Protein AF-A0A662AL64-F1 (afdb_monomer_lite)

Secondary structure (DSSP, 8-state):
-HHHHHHHHHHHHHHHHHTTT-HHHHHHHHHHHHHHHHHHHHHTTSS--HHHHHHHHHHHHHHHHHHHHHHTTTT--HHHHHHHHHHHHHHHHHHHHTT-THHHHHHHIIIIIIIIIIHIIIII--S-HHHHHHHHHHHHHHHHHHTT--SBTTTB-HHHHHHHHHHHHHHHHHHHHHHHHHHTT-

Sequence (186 aa):
MISDLILSAFAFSFFLINWQQSKLWSLFFLFIGLSAVIGGLYHGEVLPDEVFRFSSWTLLSVSLIFAQLAAFEVAMTKWLRLFFLVKSPIFLVLSIYYVSFNFIVIDTAISLFGFVFLGNLFYLKSLSRWINYGILVSILSVFFIVNKIIIDPEYLTYNDIGHYISIISLMIISKGVHEDSKKRKV

Radius of gyration: 15.91 Å; chains: 1; bounding box: 42×28×48 Å

Foldseek 3Di:
DVLLQVLLVLLQVLLVLCCVLFVLLSLLSNLSSVLSVLVVCCVVVVPVDVVSVLSSLVSNLVSLLSLLCRQCVPVDDPVSNVCSVPQSVVLSVVCSVVVHCVSSVVSLCCRQVVRRQVCCVPPVVQFFVLLNVLSVLLVVLVVLLVVFDAPDPPQGTSNSVSSVSNSVSSVSNSVRSNVSSVSVVD

Structure (mmCIF, N/CA/C/O backbone):
data_AF-A0A662AL64-F1
#
_entry.id   AF-A0A662AL64-F1
#
loop_
_atom_site.group_PDB
_atom_site.id
_atom_site.type_symbol
_atom_site.label_atom_id
_atom_site.label_alt_id
_atom_site.label_comp_id
_atom_site.label_asym_id
_atom_site.label_entity_id
_atom_site.label_seq_id
_atom_site.pdbx_PDB_ins_code
_atom_site.Cartn_x
_atom_site.Cartn_y
_atom_site.Cartn_z
_atom_site.occupancy
_atom_site.B_iso_or_equiv
_atom_site.auth_seq_id
_atom_site.auth_comp_id
_atom_site.auth_asym_id
_atom_site.auth_atom_id
_atom_site.pdbx_PDB_model_num
ATOM 1 N N . MET A 1 1 ? 4.729 4.037 -16.435 1.00 87.44 1 MET A N 1
ATOM 2 C CA . MET A 1 1 ? 4.723 5.496 -16.170 1.00 87.44 1 MET A CA 1
ATOM 3 C C . MET A 1 1 ? 3.309 6.058 -16.072 1.00 87.44 1 MET A C 1
ATOM 5 O O . MET A 1 1 ? 2.951 6.547 -15.011 1.00 87.44 1 MET A O 1
ATOM 9 N N . ILE A 1 2 ? 2.502 6.051 -17.144 1.00 93.94 2 ILE A N 1
ATOM 10 C CA . ILE A 1 2 ? 1.177 6.709 -17.121 1.00 93.94 2 ILE A CA 1
ATOM 11 C C . ILE A 1 2 ? 0.243 6.051 -16.098 1.00 93.94 2 ILE A C 1
ATOM 13 O O . ILE A 1 2 ? -0.367 6.749 -15.289 1.00 93.94 2 ILE A O 1
ATOM 17 N N . SER A 1 3 ? 0.155 4.720 -16.091 1.00 95.62 3 SER A N 1
ATOM 18 C CA . SER A 1 3 ? -0.670 3.986 -15.126 1.00 95.62 3 SER A CA 1
ATOM 19 C C . SER A 1 3 ? -0.236 4.214 -13.673 1.00 95.62 3 SER A C 1
ATOM 21 O O . SER A 1 3 ? -1.099 4.338 -12.806 1.00 95.62 3 SER A O 1
ATOM 23 N N . ASP A 1 4 ? 1.067 4.368 -13.407 1.00 96.00 4 ASP A N 1
ATOM 24 C CA . ASP A 1 4 ? 1.596 4.741 -12.090 1.00 96.00 4 ASP A CA 1
ATOM 25 C C . ASP A 1 4 ? 1.088 6.119 -11.637 1.00 96.00 4 ASP A C 1
ATOM 27 O O . ASP A 1 4 ? 0.633 6.286 -10.505 1.00 96.00 4 ASP A O 1
ATOM 31 N N . LEU A 1 5 ? 1.120 7.116 -12.529 1.00 96.88 5 LEU A N 1
ATOM 32 C CA . LEU A 1 5 ? 0.643 8.470 -12.229 1.00 96.88 5 LEU A CA 1
ATOM 33 C C . LEU A 1 5 ? -0.872 8.499 -12.002 1.00 96.88 5 LEU A C 1
ATOM 35 O O . LEU A 1 5 ? -1.349 9.199 -11.108 1.00 96.88 5 LEU A O 1
ATOM 39 N N . ILE A 1 6 ? -1.630 7.702 -12.761 1.00 97.75 6 ILE A N 1
ATOM 40 C CA . ILE A 1 6 ? -3.073 7.536 -12.548 1.00 97.75 6 ILE A CA 1
ATOM 41 C C . ILE A 1 6 ? -3.323 6.901 -11.174 1.00 97.75 6 ILE A C 1
ATOM 43 O O . ILE A 1 6 ? -4.100 7.443 -10.386 1.00 97.75 6 ILE A O 1
ATOM 47 N N . LEU A 1 7 ? -2.639 5.798 -10.845 1.00 98.19 7 LEU A N 1
ATOM 48 C CA . LEU A 1 7 ? -2.721 5.161 -9.527 1.00 98.19 7 LEU A CA 1
ATOM 49 C C . LEU A 1 7 ? -2.401 6.157 -8.410 1.00 98.19 7 LEU A C 1
ATOM 51 O O . LEU A 1 7 ? -3.130 6.226 -7.419 1.00 98.19 7 LEU A O 1
ATOM 55 N N . SER A 1 8 ? -1.358 6.963 -8.594 1.00 98.44 8 SER A N 1
ATOM 56 C CA . SER A 1 8 ? -0.965 7.997 -7.648 1.00 98.44 8 SER A CA 1
ATOM 57 C C . SER A 1 8 ? -2.064 9.037 -7.420 1.00 98.44 8 SER A C 1
ATOM 59 O O . SER A 1 8 ? -2.431 9.305 -6.274 1.00 98.44 8 SER A O 1
ATOM 61 N N . ALA A 1 9 ? -2.656 9.568 -8.494 1.00 98.56 9 ALA A N 1
ATOM 62 C CA . ALA A 1 9 ? -3.735 10.549 -8.408 1.00 98.56 9 ALA A CA 1
ATOM 63 C C . ALA A 1 9 ? -4.946 10.003 -7.632 1.00 98.56 9 ALA A C 1
ATOM 65 O O . ALA A 1 9 ? -5.480 10.677 -6.745 1.00 98.56 9 ALA A O 1
ATOM 66 N N . PHE A 1 10 ? -5.349 8.757 -7.900 1.00 98.69 10 PHE A N 1
ATOM 67 C CA . PHE A 1 10 ? -6.427 8.106 -7.152 1.00 98.69 10 PHE A CA 1
ATOM 68 C C . PHE A 1 10 ? -6.049 7.864 -5.688 1.00 98.69 10 PHE A C 1
ATOM 70 O O . PHE A 1 10 ? -6.848 8.153 -4.798 1.00 98.69 10 PHE A O 1
ATOM 77 N N . ALA A 1 11 ? -4.831 7.399 -5.411 1.00 98.69 11 ALA A N 1
ATOM 78 C CA . ALA A 1 11 ? -4.358 7.186 -4.047 1.00 98.69 11 ALA A CA 1
ATOM 79 C C . ALA A 1 11 ? -4.346 8.496 -3.233 1.00 98.69 11 ALA A C 1
ATOM 81 O O . ALA A 1 11 ? -4.862 8.524 -2.116 1.00 98.69 11 ALA A O 1
ATOM 82 N N . PHE A 1 12 ? -3.879 9.612 -3.804 1.00 98.75 12 PHE A N 1
ATOM 83 C CA . PHE A 1 12 ? -3.969 10.924 -3.152 1.00 98.75 12 PHE A CA 1
ATOM 84 C C . PHE A 1 12 ? -5.413 11.386 -2.950 1.00 98.75 12 PHE A C 1
ATOM 86 O O . PHE A 1 12 ? -5.746 11.924 -1.894 1.00 98.75 12 PHE A O 1
ATOM 93 N N . SER A 1 13 ? -6.293 11.121 -3.915 1.00 98.62 13 SER A N 1
ATOM 94 C CA . SER A 1 13 ? -7.723 11.407 -3.772 1.00 98.62 13 SER A CA 1
ATOM 95 C C . SER A 1 13 ? -8.320 10.648 -2.580 1.00 98.62 13 SER A C 1
ATOM 97 O O . SER A 1 13 ? -9.017 11.232 -1.751 1.00 98.62 13 SER A O 1
ATOM 99 N N . PHE A 1 14 ? -7.996 9.358 -2.432 1.00 98.50 14 PHE A N 1
ATOM 100 C CA . PHE A 1 14 ? -8.450 8.545 -1.301 1.00 98.50 14 PHE A CA 1
ATOM 101 C C . PHE A 1 14 ? -7.829 8.974 0.031 1.00 98.50 14 PHE A C 1
ATOM 103 O O . PHE A 1 14 ? -8.520 8.925 1.049 1.00 98.50 14 PHE A O 1
ATOM 110 N N . PHE A 1 15 ? -6.581 9.448 0.040 1.00 98.50 15 PHE A N 1
ATOM 111 C CA . PHE A 1 15 ? -5.971 10.081 1.212 1.00 98.50 15 PHE A CA 1
ATOM 112 C C . PHE A 1 15 ? -6.794 11.288 1.686 1.00 98.50 15 PHE A C 1
ATOM 114 O O . PHE A 1 15 ? -7.172 11.344 2.856 1.00 98.50 15 PHE A O 1
ATOM 121 N N . LEU A 1 16 ? -7.127 12.214 0.781 1.00 98.31 16 LEU A N 1
ATOM 122 C CA . LEU A 1 16 ? -7.893 13.418 1.120 1.00 98.31 16 LEU A CA 1
ATOM 123 C C . LEU A 1 16 ? -9.302 13.078 1.621 1.00 98.31 16 LEU A C 1
ATOM 125 O O . LEU A 1 16 ? -9.753 13.637 2.620 1.00 98.31 16 LEU A O 1
ATOM 129 N N . ILE A 1 17 ? -9.976 12.129 0.962 1.00 97.50 17 ILE A N 1
ATOM 130 C CA . ILE A 1 17 ? -11.336 11.700 1.320 1.00 97.50 17 ILE A CA 1
ATOM 131 C C . ILE A 1 17 ? -11.392 11.069 2.715 1.00 97.50 17 ILE A C 1
ATOM 133 O O . ILE A 1 17 ? -12.393 11.255 3.404 1.00 97.50 17 ILE A O 1
ATOM 137 N N . ASN A 1 18 ? -10.356 10.323 3.121 1.00 97.25 18 ASN A N 1
ATOM 138 C CA . ASN A 1 18 ? -10.359 9.541 4.364 1.00 97.25 18 ASN A CA 1
ATOM 139 C C . ASN A 1 18 ? -9.661 10.223 5.551 1.00 97.25 18 ASN A C 1
ATOM 141 O O . ASN A 1 18 ? -9.705 9.685 6.666 1.00 97.25 18 ASN A O 1
ATOM 145 N N . TRP A 1 19 ? -9.031 11.390 5.351 1.00 97.31 19 TRP A N 1
ATOM 146 C CA . TRP A 1 19 ? -8.196 12.049 6.366 1.00 97.31 19 TRP A CA 1
ATOM 147 C C . TRP A 1 19 ? -8.929 12.299 7.687 1.00 97.31 19 TRP A C 1
ATOM 149 O O . TRP A 1 19 ? -8.364 12.128 8.770 1.00 97.31 19 TRP A O 1
ATOM 159 N N . GLN A 1 20 ? -10.208 12.668 7.605 1.00 95.62 20 GLN A N 1
ATOM 160 C CA . GLN A 1 20 ? -11.042 12.954 8.773 1.00 95.62 20 GLN A CA 1
ATOM 161 C C . GLN A 1 20 ? -11.634 11.688 9.419 1.00 95.62 20 GLN A C 1
ATOM 163 O O . GLN A 1 20 ? -12.118 11.744 10.548 1.00 95.62 20 GLN A O 1
ATOM 168 N N . GLN A 1 21 ? -11.617 10.555 8.716 1.00 95.31 21 GLN A N 1
ATOM 169 C CA . GLN A 1 21 ? -12.229 9.292 9.126 1.00 95.31 21 GLN A CA 1
ATOM 170 C C . GLN A 1 21 ? -11.211 8.381 9.811 1.00 95.31 21 GLN A C 1
ATOM 172 O O . GLN A 1 21 ? -11.515 7.796 10.847 1.00 95.31 21 GLN A O 1
ATOM 177 N N . SER A 1 22 ? -10.004 8.261 9.252 1.00 96.06 22 SER A N 1
ATOM 178 C CA . SER A 1 22 ? -8.909 7.496 9.851 1.00 96.06 22 SER A CA 1
ATOM 179 C C . SER A 1 22 ? -7.559 8.000 9.351 1.00 96.06 22 SER A C 1
ATOM 181 O O . SER A 1 22 ? -7.201 7.822 8.183 1.00 96.06 22 SER A O 1
ATOM 183 N N . LYS A 1 23 ? -6.766 8.583 10.258 1.00 97.00 23 LYS A N 1
ATOM 184 C CA . LYS A 1 23 ? -5.427 9.096 9.930 1.00 97.00 23 LYS A CA 1
ATOM 185 C C . LYS A 1 23 ? -4.501 7.992 9.417 1.00 97.00 23 LYS A C 1
ATOM 187 O O . LYS A 1 23 ? -3.788 8.211 8.448 1.00 97.00 23 LYS A O 1
ATOM 192 N N . LEU A 1 24 ? -4.535 6.803 10.026 1.00 97.69 24 LEU A N 1
ATOM 193 C CA . LEU A 1 24 ? -3.646 5.696 9.656 1.00 97.69 24 LEU A CA 1
ATOM 194 C C . LEU A 1 24 ? -3.973 5.135 8.265 1.00 97.69 24 LEU A C 1
ATOM 196 O O . LEU A 1 24 ? -3.070 4.997 7.444 1.00 97.69 24 LEU A O 1
ATOM 200 N N . TRP A 1 25 ? -5.253 4.898 7.952 1.00 98.06 25 TRP A N 1
ATOM 201 C CA . TRP A 1 25 ? -5.650 4.492 6.597 1.00 98.06 25 TRP A CA 1
ATOM 202 C C . TRP A 1 25 ? -5.348 5.567 5.553 1.00 98.06 25 TRP A C 1
ATOM 204 O O . TRP A 1 25 ? -4.944 5.256 4.437 1.00 98.06 25 TRP A O 1
ATOM 214 N N . SER A 1 26 ? -5.487 6.838 5.921 1.00 98.44 26 SER A N 1
ATOM 215 C CA . SER A 1 26 ? -5.135 7.947 5.034 1.00 98.44 26 SER A CA 1
ATOM 216 C C . SER A 1 26 ? -3.643 7.966 4.731 1.00 98.44 26 SER A C 1
ATOM 218 O O . SER A 1 26 ? -3.258 8.085 3.572 1.00 98.44 26 SER A O 1
ATOM 220 N N . LEU A 1 27 ? -2.793 7.777 5.743 1.00 98.62 27 LEU A N 1
ATOM 221 C CA . LEU A 1 27 ? -1.350 7.663 5.540 1.00 98.62 27 LEU A CA 1
ATOM 222 C C . LEU A 1 27 ? -0.996 6.459 4.659 1.00 98.62 27 LEU A C 1
ATOM 224 O O . LEU A 1 27 ? -0.148 6.600 3.786 1.00 98.62 27 LEU A O 1
ATOM 228 N N . PHE A 1 28 ? -1.685 5.321 4.796 1.00 98.62 28 PHE A N 1
ATOM 229 C CA . PHE A 1 28 ? -1.544 4.214 3.843 1.00 98.62 28 PHE A CA 1
ATOM 230 C C . PHE A 1 28 ? -1.775 4.682 2.394 1.00 98.62 28 PHE A C 1
ATOM 232 O O . PHE A 1 28 ? -0.895 4.495 1.555 1.00 98.62 28 PHE A O 1
ATOM 239 N N . PHE A 1 29 ? -2.888 5.365 2.106 1.00 98.75 29 PHE A N 1
ATOM 240 C CA . PHE A 1 29 ? -3.158 5.888 0.761 1.00 98.75 29 PHE A CA 1
ATOM 241 C C . PHE A 1 29 ? -2.114 6.912 0.294 1.00 98.75 29 PHE A C 1
ATOM 243 O O . PHE A 1 29 ? -1.675 6.857 -0.853 1.00 98.75 29 PHE A O 1
ATOM 250 N N . LEU A 1 30 ? -1.672 7.810 1.179 1.00 98.81 30 LEU A N 1
ATOM 251 C CA . LEU A 1 30 ? -0.643 8.806 0.874 1.00 98.81 30 LEU A CA 1
ATOM 252 C C . LEU A 1 30 ? 0.661 8.141 0.421 1.00 98.81 30 LEU A C 1
ATOM 254 O O . LEU A 1 30 ? 1.222 8.510 -0.608 1.00 98.81 30 LEU A O 1
ATOM 258 N N . PHE A 1 31 ? 1.137 7.154 1.180 1.00 98.75 31 PHE A N 1
ATOM 259 C CA . PHE A 1 31 ? 2.402 6.484 0.895 1.00 98.75 31 PHE A CA 1
ATOM 260 C C . PHE A 1 31 ? 2.326 5.571 -0.334 1.00 98.75 31 PHE A C 1
ATOM 262 O O . PHE A 1 31 ? 3.304 5.503 -1.077 1.00 98.75 31 PHE A O 1
ATOM 269 N N . ILE A 1 32 ? 1.167 4.964 -0.621 1.00 98.56 32 ILE A N 1
ATOM 270 C CA . ILE A 1 32 ? 0.920 4.318 -1.922 1.00 98.56 32 ILE A CA 1
ATOM 271 C C . ILE A 1 32 ? 1.022 5.344 -3.057 1.00 98.56 32 ILE A C 1
ATOM 273 O O . ILE A 1 32 ? 1.707 5.096 -4.046 1.00 98.56 32 ILE A O 1
ATOM 277 N N . GLY A 1 33 ? 0.392 6.513 -2.903 1.00 98.62 33 GLY A N 1
ATOM 278 C CA . GLY A 1 33 ? 0.427 7.574 -3.908 1.00 98.62 33 GLY A CA 1
ATOM 279 C C . GLY A 1 33 ? 1.843 8.063 -4.201 1.00 98.62 33 GLY A C 1
ATOM 280 O O . GLY A 1 33 ? 2.233 8.137 -5.366 1.00 98.62 33 GLY A O 1
ATOM 281 N N . LEU A 1 34 ? 2.636 8.325 -3.159 1.00 98.62 34 LEU A N 1
ATOM 282 C CA . LEU A 1 34 ? 4.043 8.718 -3.291 1.00 98.62 34 LEU A CA 1
ATOM 283 C C . LEU A 1 34 ? 4.890 7.605 -3.923 1.00 98.62 34 LEU A C 1
ATOM 285 O O . LEU A 1 34 ? 5.700 7.884 -4.805 1.00 98.62 34 LEU A O 1
ATOM 289 N N . SER A 1 35 ? 4.688 6.351 -3.506 1.00 98.25 35 SER A N 1
ATOM 290 C CA . SER A 1 35 ? 5.382 5.194 -4.080 1.00 98.25 35 SER A CA 1
ATOM 291 C C . SER A 1 35 ? 5.133 5.084 -5.585 1.00 98.25 35 SER A C 1
ATOM 293 O O . SER A 1 35 ? 6.088 4.907 -6.343 1.00 98.25 35 SER A O 1
ATOM 295 N N . ALA A 1 36 ? 3.883 5.279 -6.017 1.00 97.75 36 ALA A N 1
ATOM 296 C CA . ALA A 1 36 ? 3.494 5.252 -7.421 1.00 97.75 36 ALA A CA 1
ATOM 297 C C . ALA A 1 36 ? 4.065 6.439 -8.219 1.00 97.75 36 ALA A C 1
ATOM 299 O O . ALA A 1 36 ? 4.520 6.232 -9.337 1.00 97.75 36 ALA A O 1
ATOM 300 N N . VAL A 1 37 ? 4.146 7.661 -7.663 1.00 98.00 37 VAL A N 1
ATOM 301 C CA . VAL A 1 37 ? 4.846 8.772 -8.355 1.00 98.00 37 VAL A CA 1
ATOM 302 C C . VAL A 1 37 ? 6.296 8.395 -8.630 1.00 98.00 37 VAL A C 1
ATOM 304 O O . VAL A 1 37 ? 6.756 8.484 -9.766 1.00 98.00 37 VAL A O 1
ATOM 307 N N . ILE A 1 38 ? 7.018 7.971 -7.591 1.00 97.19 38 ILE A N 1
ATOM 308 C CA . ILE A 1 38 ? 8.443 7.661 -7.714 1.00 97.19 38 ILE A CA 1
ATOM 309 C C . ILE A 1 38 ? 8.658 6.458 -8.642 1.00 97.19 38 ILE A C 1
ATOM 311 O O . ILE A 1 38 ? 9.553 6.491 -9.485 1.00 97.19 38 ILE A O 1
ATOM 315 N N . GLY A 1 39 ? 7.812 5.430 -8.537 1.00 94.81 39 GLY A N 1
ATOM 316 C CA . GLY A 1 39 ? 7.826 4.275 -9.436 1.00 94.81 39 GLY A CA 1
ATOM 317 C C . GLY A 1 39 ? 7.579 4.681 -10.889 1.00 94.81 39 GLY A C 1
ATOM 318 O O . GLY A 1 39 ? 8.331 4.283 -11.774 1.00 94.81 39 GLY A O 1
ATOM 319 N N . GLY A 1 40 ? 6.610 5.566 -11.130 1.00 94.31 40 GLY A N 1
ATOM 320 C CA . GLY A 1 40 ? 6.323 6.118 -12.449 1.00 94.31 40 GLY A CA 1
ATOM 321 C C . GLY A 1 40 ? 7.501 6.880 -13.054 1.00 94.31 40 GLY A C 1
ATOM 322 O O . GLY A 1 40 ? 7.788 6.686 -14.235 1.00 94.31 40 GLY A O 1
ATOM 323 N N . LEU A 1 41 ? 8.207 7.693 -12.257 1.00 94.12 41 LEU A N 1
ATOM 324 C CA . LEU A 1 41 ? 9.409 8.420 -12.692 1.00 94.12 41 LEU A CA 1
ATOM 325 C C . LEU A 1 41 ? 10.564 7.479 -13.058 1.00 94.12 41 LEU A C 1
ATOM 327 O O . LEU A 1 41 ? 11.269 7.735 -14.034 1.00 94.12 41 LEU A O 1
ATOM 331 N N . TYR A 1 42 ? 10.732 6.388 -12.309 1.00 92.31 42 TYR A N 1
ATOM 332 C CA . TYR A 1 42 ? 11.719 5.352 -12.613 1.00 92.31 42 TYR A CA 1
ATOM 333 C C . TYR A 1 42 ? 11.345 4.575 -13.886 1.00 92.31 42 TYR A C 1
ATOM 335 O O . TYR A 1 42 ? 12.149 4.464 -14.807 1.00 92.31 42 TYR A O 1
ATOM 343 N N . HIS A 1 43 ? 10.102 4.092 -13.988 1.00 88.50 43 HIS A N 1
ATOM 344 C CA . HIS A 1 43 ? 9.620 3.325 -15.143 1.00 88.50 43 HIS A CA 1
ATOM 345 C C . HIS A 1 43 ? 9.523 4.138 -16.435 1.00 88.50 43 HIS A C 1
ATOM 347 O O . HIS A 1 43 ? 9.539 3.559 -17.514 1.00 88.50 43 HIS A O 1
ATOM 353 N N . GLY A 1 44 ? 9.367 5.458 -16.339 1.00 87.06 44 GLY A N 1
ATOM 354 C CA . GLY A 1 44 ? 9.391 6.363 -17.487 1.00 87.06 44 GLY A CA 1
ATOM 355 C C . GLY A 1 44 ? 10.792 6.763 -17.940 1.00 87.06 44 GLY A C 1
ATOM 356 O O . GLY A 1 44 ? 10.896 7.626 -18.803 1.00 87.06 44 GLY A O 1
ATOM 357 N N . GLU A 1 45 ? 11.842 6.213 -17.319 1.00 85.56 45 GLU A N 1
ATOM 358 C CA . GLU A 1 45 ? 13.252 6.546 -17.575 1.00 85.56 45 GLU A CA 1
ATOM 359 C C . GLU A 1 45 ? 13.599 8.034 -17.376 1.00 85.56 45 GLU A C 1
ATOM 361 O O . GLU A 1 45 ? 14.666 8.494 -17.774 1.00 85.56 45 GLU A O 1
ATOM 366 N N . VAL A 1 46 ? 12.730 8.798 -16.702 1.00 84.88 46 VAL A N 1
ATOM 367 C CA . VAL A 1 46 ? 12.982 10.208 -16.362 1.00 84.88 46 VAL A CA 1
ATOM 368 C C . VAL A 1 46 ? 14.103 10.297 -15.329 1.00 84.88 46 VAL A C 1
ATOM 370 O O . VAL A 1 46 ? 14.950 11.185 -15.393 1.00 84.88 46 VAL A O 1
ATOM 373 N N . LEU A 1 47 ? 14.098 9.365 -14.371 1.00 86.12 47 LEU A N 1
ATOM 374 C CA . LEU A 1 47 ? 15.087 9.245 -13.304 1.00 86.12 47 LEU A CA 1
ATOM 375 C C . LEU A 1 47 ? 15.473 7.761 -13.141 1.00 86.12 47 LEU A C 1
ATOM 377 O O . LEU A 1 47 ? 14.980 7.097 -12.228 1.00 86.12 47 LEU A O 1
ATOM 381 N N . PRO A 1 48 ? 16.332 7.216 -14.025 1.00 82.19 48 PRO A N 1
ATOM 382 C CA . PRO A 1 48 ? 16.619 5.779 -14.103 1.00 82.19 48 PRO A CA 1
ATOM 383 C C . PRO A 1 48 ? 17.536 5.262 -12.980 1.00 82.19 48 PRO A C 1
ATOM 385 O O . PRO A 1 48 ? 17.942 4.102 -12.995 1.00 82.19 48 PRO A O 1
ATOM 388 N N . ASP A 1 49 ? 17.881 6.107 -12.008 1.00 91.69 49 ASP A N 1
ATOM 389 C CA . ASP A 1 49 ? 18.737 5.735 -10.887 1.00 91.69 49 ASP A CA 1
ATOM 390 C C . ASP A 1 49 ? 18.018 4.741 -9.957 1.00 91.69 49 ASP A C 1
ATOM 392 O O . ASP A 1 49 ? 16.850 4.905 -9.584 1.00 91.69 49 ASP A O 1
ATOM 396 N N . GLU A 1 50 ? 18.758 3.716 -9.547 1.00 92.19 50 GLU A N 1
ATOM 397 C CA . GLU A 1 50 ? 18.364 2.704 -8.573 1.00 92.19 50 GLU A CA 1
ATOM 398 C C . GLU A 1 50 ? 17.847 3.292 -7.257 1.00 92.19 50 GLU A C 1
ATOM 400 O O . GLU A 1 50 ? 16.952 2.729 -6.619 1.00 92.19 50 GLU A O 1
ATOM 405 N N . VAL A 1 51 ? 18.333 4.478 -6.882 1.00 94.44 51 VAL A N 1
ATOM 406 C CA . VAL A 1 51 ? 17.830 5.236 -5.733 1.00 94.44 51 VAL A CA 1
ATOM 407 C C . VAL A 1 51 ? 16.319 5.475 -5.829 1.00 94.44 51 VAL A C 1
ATOM 409 O O . VAL A 1 51 ? 15.626 5.348 -4.816 1.00 94.44 51 VAL A O 1
ATOM 412 N N . PHE A 1 52 ? 15.768 5.769 -7.012 1.00 94.44 52 PHE A N 1
ATOM 413 C CA . PHE A 1 52 ? 14.325 5.995 -7.172 1.00 94.44 52 PHE A CA 1
ATOM 414 C C . PHE A 1 52 ? 13.535 4.695 -7.066 1.00 94.44 52 PHE A C 1
ATOM 416 O O . PHE A 1 52 ? 12.502 4.665 -6.393 1.00 94.44 52 PHE A O 1
ATOM 423 N N . ARG A 1 53 ? 14.052 3.593 -7.617 1.00 94.44 53 ARG A N 1
ATOM 424 C CA . ARG A 1 53 ? 13.444 2.269 -7.438 1.00 94.44 53 ARG A CA 1
ATOM 425 C C . ARG A 1 53 ? 13.344 1.904 -5.957 1.00 94.44 53 ARG A C 1
ATOM 427 O O . ARG A 1 53 ? 12.257 1.594 -5.468 1.00 94.44 53 ARG A O 1
ATOM 434 N N . PHE A 1 54 ? 14.444 2.015 -5.216 1.00 96.69 54 PHE A N 1
ATOM 435 C CA . PHE A 1 54 ? 14.461 1.694 -3.786 1.00 96.69 54 PHE A CA 1
ATOM 436 C C . PHE A 1 54 ? 13.653 2.684 -2.940 1.00 96.69 54 PHE A C 1
ATOM 438 O O . PHE A 1 54 ? 13.039 2.287 -1.946 1.00 96.69 54 PHE A O 1
ATOM 445 N N . SER A 1 55 ? 13.575 3.953 -3.344 1.00 97.44 55 SER A N 1
ATOM 446 C CA . SER A 1 55 ? 12.717 4.949 -2.689 1.00 97.44 55 SER A CA 1
ATOM 447 C C . SER A 1 55 ? 11.234 4.619 -2.871 1.00 97.44 55 SER A C 1
ATOM 449 O O . SER A 1 55 ? 10.476 4.660 -1.901 1.00 97.44 55 SER A O 1
ATOM 451 N N . SER A 1 56 ? 10.818 4.211 -4.076 1.00 97.44 56 SER A N 1
ATOM 452 C CA . SER A 1 56 ? 9.455 3.732 -4.332 1.00 97.44 56 SER A CA 1
ATOM 453 C C . SER A 1 56 ? 9.118 2.521 -3.456 1.00 97.44 56 SER A C 1
ATOM 455 O O . SER A 1 56 ? 8.068 2.510 -2.805 1.00 97.44 56 SER A O 1
ATOM 457 N N . TRP A 1 57 ? 10.029 1.547 -3.351 1.00 97.62 57 TRP A N 1
ATOM 458 C CA . TRP A 1 57 ? 9.846 0.366 -2.497 1.00 97.62 57 TRP A CA 1
ATOM 459 C C . TRP A 1 57 ? 9.786 0.723 -1.013 1.00 97.62 57 TRP A C 1
ATOM 461 O O . TRP A 1 57 ? 8.963 0.180 -0.282 1.00 97.62 57 TRP A O 1
ATOM 471 N N . THR A 1 58 ? 10.599 1.682 -0.570 1.00 98.50 58 THR A N 1
ATOM 472 C CA . THR A 1 58 ? 10.578 2.177 0.812 1.00 98.50 58 THR A CA 1
ATOM 473 C C . THR A 1 58 ? 9.220 2.781 1.155 1.00 98.50 58 THR A C 1
ATOM 475 O O . THR A 1 58 ? 8.634 2.443 2.183 1.00 98.50 58 THR A O 1
ATOM 478 N N . LEU A 1 59 ? 8.680 3.636 0.282 1.00 98.62 59 LEU A N 1
ATOM 479 C CA . LEU A 1 59 ? 7.364 4.249 0.473 1.00 98.62 59 LEU A CA 1
ATOM 480 C C . LEU A 1 59 ? 6.245 3.202 0.471 1.00 98.62 59 LEU A C 1
ATOM 482 O O . LEU A 1 59 ? 5.335 3.282 1.297 1.00 98.62 59 LEU A O 1
ATOM 486 N N . LEU A 1 60 ? 6.341 2.184 -0.390 1.00 98.19 60 LEU A N 1
ATOM 487 C CA . LEU A 1 60 ? 5.412 1.058 -0.376 1.00 98.19 60 LEU A CA 1
ATOM 488 C C . LEU A 1 60 ? 5.472 0.323 0.970 1.00 98.19 60 LEU A C 1
ATOM 490 O O . LEU A 1 60 ? 4.433 0.164 1.606 1.00 98.19 60 LEU A O 1
ATOM 494 N N . SER A 1 61 ? 6.658 -0.027 1.472 1.00 98.38 61 SER A N 1
ATOM 495 C CA . SER A 1 61 ? 6.816 -0.662 2.790 1.00 98.38 61 SER A CA 1
ATOM 496 C C . SER A 1 61 ? 6.246 0.188 3.929 1.00 98.38 61 SER A C 1
ATOM 498 O O . SER A 1 61 ? 5.575 -0.336 4.818 1.00 98.38 61 SER A O 1
ATOM 500 N N . VAL A 1 62 ? 6.440 1.511 3.893 1.00 98.69 62 VAL A N 1
ATOM 501 C CA . VAL A 1 62 ? 5.844 2.431 4.875 1.00 98.69 62 VAL A CA 1
ATOM 502 C C . VAL A 1 62 ? 4.315 2.392 4.810 1.00 98.69 62 VAL A C 1
ATOM 504 O O . VAL A 1 62 ? 3.658 2.342 5.851 1.00 98.69 62 VAL A O 1
ATOM 507 N N . SER A 1 63 ? 3.730 2.351 3.610 1.00 98.69 63 SER A N 1
ATOM 508 C CA . SER A 1 63 ? 2.278 2.226 3.457 1.00 98.69 63 SER A CA 1
ATOM 509 C C . SER A 1 63 ? 1.742 0.942 4.107 1.00 98.69 63 SER A C 1
ATOM 511 O O . SER A 1 63 ? 0.742 0.990 4.827 1.00 98.69 63 SER A O 1
ATOM 513 N N . LEU A 1 64 ? 2.441 -0.188 3.940 1.00 98.50 64 LEU A N 1
ATOM 514 C CA . LEU A 1 64 ? 2.038 -1.479 4.500 1.00 98.50 64 LEU A CA 1
ATOM 515 C C . LEU A 1 64 ? 2.004 -1.437 6.029 1.00 98.50 64 LEU A C 1
ATOM 517 O O . LEU A 1 64 ? 1.032 -1.896 6.629 1.00 98.50 64 LEU A O 1
ATOM 521 N N . ILE A 1 65 ? 3.005 -0.811 6.654 1.00 98.56 65 ILE A N 1
ATOM 522 C CA . ILE A 1 65 ? 3.021 -0.583 8.104 1.00 98.56 65 ILE A CA 1
ATOM 523 C C . ILE A 1 65 ? 1.761 0.182 8.525 1.00 98.56 65 ILE A C 1
ATOM 525 O O . ILE A 1 65 ? 1.075 -0.231 9.461 1.00 98.56 65 ILE A O 1
ATOM 529 N N . PHE A 1 66 ? 1.408 1.266 7.826 1.00 98.62 66 PHE A N 1
ATOM 530 C CA . PHE A 1 66 ? 0.214 2.048 8.154 1.00 98.62 66 PHE A CA 1
ATOM 531 C C . PHE A 1 66 ? -1.087 1.263 7.995 1.00 98.62 66 PHE A C 1
ATOM 533 O O . PHE A 1 66 ? -1.945 1.365 8.870 1.00 98.62 66 PHE A O 1
ATOM 540 N N . ALA A 1 67 ? -1.226 0.439 6.953 1.00 98.31 67 ALA A N 1
ATOM 541 C CA . ALA A 1 67 ? -2.400 -0.418 6.780 1.00 98.31 67 ALA A CA 1
ATOM 542 C C . ALA A 1 67 ? -2.574 -1.386 7.962 1.00 98.31 67 ALA A C 1
ATOM 544 O O . ALA A 1 67 ? -3.672 -1.540 8.500 1.00 98.31 67 ALA A O 1
ATOM 545 N N . GLN A 1 68 ? -1.483 -2.001 8.420 1.00 98.19 68 GLN A N 1
ATOM 546 C CA . GLN A 1 68 ? -1.513 -2.924 9.555 1.00 98.19 68 GLN A CA 1
ATOM 547 C C . GLN A 1 68 ? -1.797 -2.211 10.879 1.00 98.19 68 GLN A C 1
ATOM 549 O O . GLN A 1 68 ? -2.597 -2.693 11.683 1.00 98.19 68 GLN A O 1
ATOM 554 N N . LEU A 1 69 ? -1.176 -1.048 11.101 1.00 97.50 69 LEU A N 1
ATOM 555 C CA . LEU A 1 69 ? -1.450 -0.220 12.274 1.00 97.50 69 LEU A CA 1
ATOM 556 C C . LEU A 1 69 ? -2.914 0.228 12.310 1.00 97.50 69 LEU A C 1
ATOM 558 O O . LEU A 1 69 ? -3.526 0.189 13.374 1.00 97.50 69 LEU A O 1
ATOM 562 N N . ALA A 1 70 ? -3.478 0.606 11.161 1.00 96.69 70 ALA A N 1
ATOM 563 C CA . ALA A 1 70 ? -4.874 1.010 11.037 1.00 96.69 70 ALA A CA 1
ATOM 564 C C . ALA A 1 70 ? -5.835 -0.150 11.321 1.00 96.69 70 ALA A C 1
ATOM 566 O O . ALA A 1 70 ? -6.816 0.010 12.048 1.00 96.69 70 ALA A O 1
ATOM 567 N N . ALA A 1 71 ? -5.540 -1.332 10.777 1.00 96.25 71 ALA A N 1
ATOM 568 C CA . ALA A 1 71 ? -6.356 -2.522 10.973 1.00 96.25 71 ALA A CA 1
ATOM 569 C C . ALA A 1 71 ? -6.403 -2.953 12.446 1.00 96.25 71 ALA A C 1
ATOM 571 O O . ALA A 1 71 ? -7.467 -3.264 12.975 1.00 96.25 71 ALA A O 1
ATOM 572 N N . PHE A 1 72 ? -5.260 -2.924 13.131 1.00 95.94 72 PHE A N 1
ATOM 573 C CA . PHE A 1 72 ? -5.146 -3.373 14.518 1.00 95.94 72 PHE A CA 1
ATOM 574 C C . PHE A 1 72 ? -5.298 -2.253 15.546 1.00 95.94 72 PHE A C 1
ATOM 576 O O . PHE A 1 72 ? -5.040 -2.503 16.714 1.00 95.94 72 PHE A O 1
ATOM 583 N N . GLU A 1 73 ? -5.721 -1.046 15.168 1.00 93.12 73 GLU A N 1
ATOM 584 C CA . GLU A 1 73 ? -5.719 0.136 16.045 1.00 93.12 73 GLU A CA 1
ATOM 585 C C . GLU A 1 73 ? -6.335 -0.123 17.434 1.00 93.12 73 GLU A C 1
ATOM 587 O O . GLU A 1 73 ? -5.747 0.249 18.447 1.00 93.12 73 GLU A O 1
ATOM 592 N N . VAL A 1 74 ? -7.467 -0.835 17.486 1.00 90.06 74 VAL A N 1
ATOM 593 C CA . VAL A 1 74 ? -8.187 -1.153 18.735 1.00 90.06 74 VAL A CA 1
ATOM 594 C C . VAL A 1 74 ? -7.577 -2.342 19.490 1.00 90.06 74 VAL A C 1
ATOM 596 O O . VAL A 1 74 ? -7.622 -2.387 20.715 1.00 90.06 74 VAL A O 1
ATOM 599 N N . ALA A 1 75 ? -6.984 -3.303 18.781 1.00 92.06 75 ALA A N 1
ATOM 600 C CA . ALA A 1 75 ? -6.427 -4.530 19.359 1.00 92.06 75 ALA A CA 1
ATOM 601 C C . ALA A 1 75 ? -4.887 -4.506 19.453 1.00 92.06 75 ALA A C 1
ATOM 603 O O . ALA A 1 75 ? -4.245 -5.547 19.613 1.00 92.06 75 ALA A O 1
ATOM 604 N N . MET A 1 76 ? -4.283 -3.324 19.303 1.00 94.62 76 MET A N 1
ATOM 605 C CA . MET A 1 76 ? -2.844 -3.165 19.146 1.00 94.62 76 MET A CA 1
ATOM 606 C C . MET A 1 76 ? -2.118 -3.444 20.458 1.00 94.62 76 MET A C 1
ATOM 608 O O . MET A 1 76 ? -2.256 -2.710 21.436 1.00 94.62 76 MET A O 1
ATOM 612 N N . THR A 1 77 ? -1.241 -4.443 20.454 1.00 95.44 77 THR A N 1
ATOM 613 C CA . THR A 1 77 ? -0.286 -4.656 21.545 1.00 95.44 77 THR A CA 1
ATOM 614 C C . THR A 1 77 ? 1.065 -4.027 21.209 1.00 95.44 77 THR A C 1
ATOM 616 O O . THR A 1 77 ? 1.396 -3.788 20.046 1.00 95.44 77 THR A O 1
ATOM 619 N N . LYS A 1 78 ? 1.890 -3.783 22.235 1.00 96.25 78 LYS A N 1
ATOM 620 C CA . LYS A 1 78 ? 3.271 -3.283 22.073 1.00 96.25 78 LYS A CA 1
ATOM 621 C C . LYS A 1 78 ? 4.089 -4.195 21.149 1.00 96.25 78 LYS A C 1
ATOM 623 O O . LYS A 1 78 ? 4.822 -3.712 20.293 1.00 96.25 78 LYS A O 1
ATOM 628 N N . TRP A 1 79 ? 3.909 -5.506 21.310 1.00 97.00 79 TRP A N 1
ATOM 629 C CA . TRP A 1 79 ? 4.598 -6.535 20.537 1.00 97.00 79 TRP A CA 1
ATOM 630 C C . TRP A 1 79 ? 4.143 -6.577 19.082 1.00 97.00 79 TRP A C 1
ATOM 632 O O . TRP A 1 79 ? 4.993 -6.618 18.201 1.00 97.00 79 TRP A O 1
ATOM 642 N N . LEU A 1 80 ? 2.835 -6.493 18.813 1.00 95.00 80 LEU A N 1
ATOM 643 C CA . LEU A 1 80 ? 2.326 -6.416 17.439 1.00 95.00 80 LEU A CA 1
ATOM 644 C C . LEU A 1 80 ? 2.810 -5.151 16.731 1.00 95.00 80 LEU A C 1
ATOM 646 O O . LEU A 1 80 ? 3.271 -5.221 15.595 1.00 95.00 80 LEU A O 1
ATOM 650 N N . ARG A 1 81 ? 2.783 -4.005 17.422 1.00 96.75 81 ARG A N 1
ATOM 651 C CA . ARG A 1 81 ? 3.308 -2.747 16.883 1.00 96.75 81 ARG A CA 1
ATOM 652 C C . ARG A 1 81 ? 4.786 -2.872 16.525 1.00 96.75 81 ARG A C 1
ATOM 654 O O . ARG A 1 81 ? 5.169 -2.506 15.418 1.00 96.75 81 ARG A O 1
ATOM 661 N N . LEU A 1 82 ? 5.602 -3.383 17.449 1.00 97.88 82 LEU A N 1
ATOM 662 C CA . LEU A 1 82 ? 7.028 -3.591 17.210 1.00 97.88 82 LEU A CA 1
ATOM 663 C C . LEU A 1 82 ? 7.250 -4.559 16.047 1.00 97.88 82 LEU A C 1
ATOM 665 O O . LEU A 1 82 ? 8.064 -4.284 15.175 1.00 97.88 82 LEU A O 1
ATOM 669 N N . PHE A 1 83 ? 6.488 -5.650 15.997 1.00 97.94 83 PHE A N 1
ATOM 670 C CA . PHE A 1 83 ? 6.567 -6.617 14.915 1.00 97.94 83 PHE A CA 1
ATOM 671 C C . PHE A 1 83 ? 6.287 -5.965 13.555 1.00 97.94 83 PHE A C 1
ATOM 673 O O . PHE A 1 83 ? 7.100 -6.126 12.651 1.00 97.94 83 PHE A O 1
ATOM 680 N N . PHE A 1 84 ? 5.217 -5.172 13.412 1.00 97.38 84 PHE A N 1
ATOM 681 C CA . PHE A 1 84 ? 4.916 -4.443 12.168 1.00 97.38 84 PHE A CA 1
ATOM 682 C C . PHE A 1 84 ? 6.029 -3.465 11.782 1.00 97.38 84 PHE A C 1
ATOM 684 O O . PHE A 1 84 ? 6.444 -3.440 10.625 1.00 97.38 84 PHE A O 1
ATOM 691 N N . LEU A 1 85 ? 6.553 -2.717 12.758 1.00 97.88 85 LEU A N 1
ATOM 692 C CA . LEU A 1 85 ? 7.634 -1.753 12.548 1.00 97.88 85 LEU A CA 1
ATOM 693 C C . LEU A 1 85 ? 8.976 -2.403 12.201 1.00 97.88 85 LEU A C 1
ATOM 695 O O . LEU A 1 85 ? 9.813 -1.734 11.613 1.00 97.88 85 LEU A O 1
ATOM 699 N N . VAL A 1 86 ? 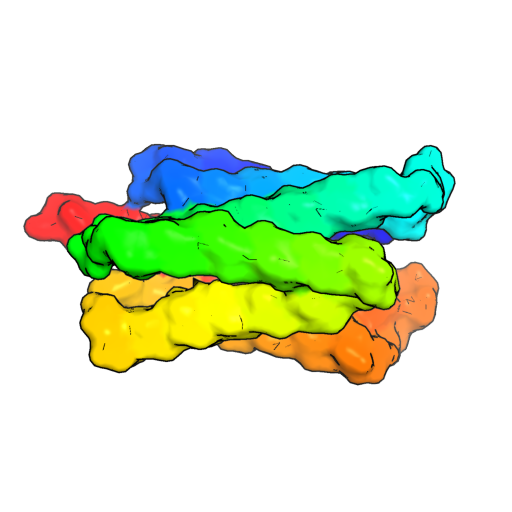9.198 -3.669 12.556 1.00 98.19 86 VAL A N 1
ATOM 700 C CA . VAL A 1 86 ? 10.467 -4.372 12.309 1.00 98.19 86 VAL A CA 1
ATOM 701 C C . VAL A 1 86 ? 10.397 -5.244 11.057 1.00 98.19 86 VAL A C 1
ATOM 703 O O . VAL A 1 86 ? 11.339 -5.244 10.267 1.00 98.19 86 VAL A O 1
ATOM 706 N N . LYS A 1 87 ? 9.288 -5.957 10.822 1.00 98.25 87 LYS A N 1
ATOM 707 C CA . LYS A 1 87 ? 9.204 -6.905 9.702 1.00 98.25 87 LYS A CA 1
ATOM 708 C C . LYS A 1 87 ? 9.345 -6.225 8.335 1.00 98.25 87 LYS A C 1
ATOM 710 O O . LYS A 1 87 ? 10.044 -6.749 7.475 1.00 98.25 87 LYS A O 1
ATOM 715 N N . SER A 1 88 ? 8.720 -5.062 8.139 1.00 97.88 88 SER A N 1
ATOM 716 C CA . SER A 1 88 ? 8.671 -4.401 6.832 1.00 97.88 88 SER A CA 1
ATOM 717 C C . SER A 1 88 ? 10.027 -3.799 6.470 1.00 97.88 88 SER A C 1
ATOM 719 O O . SER A 1 88 ? 10.474 -4.005 5.344 1.00 97.88 88 SER A O 1
ATOM 721 N N . PRO A 1 89 ? 10.765 -3.174 7.410 1.00 98.38 89 PRO A N 1
ATOM 722 C CA . PRO A 1 89 ? 12.170 -2.850 7.191 1.00 98.38 89 P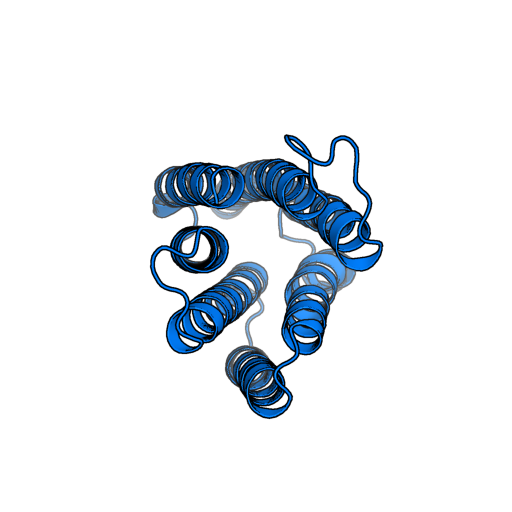RO A CA 1
ATOM 723 C C . PRO A 1 89 ? 13.056 -4.061 6.901 1.00 98.38 89 PRO A C 1
ATOM 725 O O . PRO A 1 89 ? 13.917 -3.957 6.037 1.00 98.38 89 PRO A O 1
ATOM 728 N N . ILE A 1 90 ? 12.847 -5.215 7.550 1.00 98.56 90 ILE A N 1
ATOM 729 C CA . ILE A 1 90 ? 13.615 -6.433 7.227 1.00 98.56 90 ILE A CA 1
ATOM 730 C C . ILE A 1 90 ? 13.371 -6.851 5.772 1.00 98.56 90 ILE A C 1
ATOM 732 O O . ILE A 1 90 ? 14.332 -7.041 5.029 1.00 98.56 90 ILE A O 1
ATOM 736 N N . PHE A 1 91 ? 12.112 -6.947 5.331 1.00 98.44 91 PHE A N 1
ATOM 737 C CA . PHE A 1 91 ? 11.799 -7.279 3.936 1.00 98.44 91 PHE A CA 1
ATOM 738 C C . PHE A 1 91 ? 12.312 -6.227 2.948 1.00 98.44 91 PHE A C 1
ATOM 740 O O . PHE A 1 91 ? 12.802 -6.591 1.881 1.00 98.44 91 PHE A O 1
ATOM 747 N N . LEU A 1 92 ? 12.269 -4.942 3.309 1.00 98.31 92 LEU A N 1
ATOM 748 C CA . LEU A 1 92 ? 12.846 -3.867 2.506 1.00 98.31 92 LEU A CA 1
ATOM 749 C C . LEU A 1 92 ? 14.366 -4.028 2.368 1.00 98.31 92 LEU A C 1
ATOM 751 O O . LEU A 1 92 ? 14.878 -3.999 1.252 1.00 98.31 92 LEU A O 1
ATOM 755 N N . VAL A 1 93 ? 15.085 -4.263 3.468 1.00 98.44 93 VAL A N 1
ATOM 756 C CA . VAL A 1 93 ? 16.537 -4.504 3.445 1.00 98.44 93 VAL A CA 1
ATOM 757 C C . VAL A 1 93 ? 16.867 -5.722 2.586 1.00 98.44 93 VAL A C 1
ATOM 759 O O . VAL A 1 93 ? 17.768 -5.641 1.756 1.00 98.44 93 VAL A O 1
ATOM 762 N N . LEU A 1 94 ? 16.110 -6.818 2.709 1.00 98.38 94 LEU A N 1
ATOM 763 C CA . LEU A 1 94 ? 16.272 -7.996 1.851 1.00 98.38 94 LEU A CA 1
ATOM 764 C C . LEU A 1 94 ? 16.010 -7.661 0.375 1.00 98.38 94 LEU A C 1
ATOM 766 O O . LEU A 1 94 ? 16.776 -8.087 -0.486 1.00 98.38 94 LEU A O 1
ATOM 770 N N . SER A 1 95 ? 14.979 -6.866 0.075 1.00 97.38 95 SER A N 1
ATOM 771 C CA . SER A 1 95 ? 14.667 -6.454 -1.299 1.00 97.38 95 SER A CA 1
ATOM 772 C C . SER A 1 95 ? 15.793 -5.640 -1.937 1.00 97.38 95 SER A C 1
ATOM 774 O O . SER A 1 95 ? 16.119 -5.873 -3.098 1.00 97.38 95 SER A O 1
ATOM 776 N N . ILE A 1 96 ? 16.426 -4.743 -1.174 1.00 97.31 96 ILE A N 1
ATOM 777 C CA . ILE A 1 96 ? 17.541 -3.911 -1.637 1.00 97.31 96 ILE A CA 1
ATOM 778 C C . ILE A 1 96 ? 18.807 -4.762 -1.774 1.00 97.31 96 ILE A C 1
ATOM 780 O O . ILE A 1 96 ? 19.456 -4.727 -2.813 1.00 97.31 96 ILE A O 1
ATOM 784 N N . TYR A 1 97 ? 19.131 -5.569 -0.760 1.00 97.81 97 TYR A N 1
ATOM 785 C CA . TYR A 1 97 ? 20.342 -6.391 -0.737 1.00 97.81 97 TYR A CA 1
ATOM 786 C C . TYR A 1 97 ? 20.374 -7.427 -1.868 1.00 97.81 97 TYR A C 1
ATOM 788 O O . TYR A 1 97 ? 21.395 -7.590 -2.529 1.00 97.81 97 TYR A O 1
ATOM 796 N N . TYR A 1 98 ? 19.249 -8.101 -2.121 1.00 97.44 98 TYR A N 1
ATOM 797 C CA . TYR A 1 98 ? 19.123 -9.086 -3.201 1.00 97.44 98 TYR A CA 1
ATOM 798 C C . TYR A 1 98 ? 18.631 -8.489 -4.521 1.00 97.44 98 TYR A C 1
ATOM 800 O O . TYR A 1 98 ? 18.428 -9.235 -5.478 1.00 97.44 98 TYR A O 1
ATOM 808 N N . VAL A 1 99 ? 18.397 -7.173 -4.571 1.00 95.56 99 VAL A N 1
ATOM 809 C CA . VAL A 1 99 ? 17.891 -6.464 -5.754 1.00 95.56 99 VAL A CA 1
ATOM 810 C C . VAL A 1 99 ? 16.641 -7.159 -6.323 1.00 95.56 99 VAL A C 1
ATOM 812 O O . VAL A 1 99 ? 16.512 -7.429 -7.515 1.00 95.56 99 VAL A O 1
ATOM 815 N N . SER A 1 100 ? 15.715 -7.528 -5.434 1.00 94.69 100 SER A N 1
ATOM 816 C CA . SER A 1 100 ? 14.585 -8.398 -5.758 1.00 94.69 100 SER A CA 1
ATOM 817 C C . SER A 1 100 ? 13.274 -7.863 -5.202 1.00 94.69 100 SER A C 1
ATOM 819 O O . SER A 1 100 ? 13.050 -7.819 -3.990 1.00 94.69 100 SER A O 1
ATOM 821 N N . PHE A 1 101 ? 12.352 -7.545 -6.112 1.00 91.19 101 PHE A N 1
ATOM 822 C CA . PHE A 1 101 ? 11.003 -7.091 -5.771 1.00 91.19 101 PHE A CA 1
ATOM 823 C C . PHE A 1 101 ? 10.157 -8.174 -5.077 1.00 91.19 101 PHE A C 1
ATOM 825 O O . PHE A 1 101 ? 9.180 -7.862 -4.398 1.00 91.19 101 PHE A O 1
ATOM 832 N N . ASN A 1 102 ? 10.547 -9.450 -5.171 1.00 92.94 102 ASN A N 1
ATOM 833 C CA . ASN A 1 102 ? 9.809 -10.560 -4.563 1.00 92.94 102 ASN A CA 1
ATOM 834 C C . ASN A 1 102 ? 9.649 -10.400 -3.044 1.00 92.94 102 ASN A C 1
ATOM 836 O O . ASN A 1 102 ? 8.600 -10.738 -2.504 1.00 92.94 102 ASN A O 1
ATOM 840 N N . PHE A 1 103 ? 10.644 -9.839 -2.350 1.00 96.50 103 PHE A N 1
ATOM 841 C CA . PHE A 1 103 ? 10.544 -9.590 -0.908 1.00 96.50 103 PHE A CA 1
ATOM 842 C C . PHE A 1 103 ? 9.478 -8.538 -0.564 1.00 96.50 103 PHE A C 1
ATOM 844 O O . PHE A 1 103 ? 8.791 -8.682 0.445 1.00 96.50 103 PHE A O 1
ATOM 851 N N . ILE A 1 104 ? 9.273 -7.537 -1.428 1.00 96.12 104 ILE A N 1
ATOM 852 C CA . ILE A 1 104 ? 8.196 -6.544 -1.288 1.00 96.12 104 ILE A CA 1
ATOM 853 C C . ILE A 1 104 ? 6.828 -7.182 -1.552 1.00 96.12 104 ILE A C 1
ATOM 855 O O . ILE A 1 104 ? 5.867 -6.910 -0.829 1.00 96.12 104 ILE A O 1
ATOM 859 N N . VAL A 1 105 ? 6.732 -8.077 -2.541 1.00 93.88 105 VAL A N 1
ATOM 860 C CA . VAL A 1 105 ? 5.505 -8.849 -2.808 1.00 93.88 105 VAL A CA 1
ATOM 861 C C . VAL A 1 105 ? 5.142 -9.725 -1.605 1.00 93.88 105 VAL A C 1
ATOM 863 O O . VAL A 1 105 ? 3.986 -9.736 -1.179 1.00 93.88 105 VAL A O 1
ATOM 866 N N . ILE A 1 106 ? 6.126 -10.409 -1.012 1.00 95.81 106 ILE A N 1
ATOM 867 C CA . ILE A 1 106 ? 5.932 -11.225 0.194 1.00 95.81 106 ILE A CA 1
ATOM 868 C C . ILE A 1 106 ? 5.488 -10.353 1.376 1.00 95.81 106 ILE A C 1
ATOM 870 O O . ILE A 1 106 ? 4.515 -10.705 2.044 1.00 95.81 106 ILE A O 1
ATOM 874 N N . ASP A 1 107 ? 6.129 -9.203 1.620 1.00 97.31 107 ASP A N 1
ATOM 875 C CA . ASP A 1 107 ? 5.710 -8.301 2.702 1.00 97.31 107 ASP A CA 1
ATOM 876 C C . ASP A 1 107 ? 4.297 -7.756 2.475 1.00 97.31 107 ASP A C 1
ATOM 878 O O . ASP A 1 107 ? 3.499 -7.685 3.410 1.00 97.31 107 ASP A O 1
ATOM 882 N N . THR A 1 108 ? 3.941 -7.439 1.229 1.00 96.44 108 THR A N 1
ATOM 883 C CA . THR A 1 108 ? 2.587 -7.010 0.855 1.00 96.44 108 THR A CA 1
ATOM 884 C C . THR A 1 108 ? 1.564 -8.103 1.161 1.00 96.44 108 THR A C 1
ATOM 886 O O . THR A 1 108 ? 0.541 -7.828 1.794 1.00 96.44 108 THR A O 1
ATOM 889 N N . ALA A 1 109 ? 1.851 -9.352 0.782 1.00 95.88 109 ALA A N 1
ATOM 890 C CA . ALA A 1 109 ? 0.984 -10.496 1.053 1.00 95.88 109 ALA A CA 1
ATOM 891 C C . ALA A 1 109 ? 0.820 -10.736 2.562 1.00 95.88 109 ALA A C 1
ATOM 893 O O . ALA A 1 109 ? -0.301 -10.850 3.055 1.00 95.88 109 ALA A O 1
ATOM 894 N N . ILE A 1 110 ? 1.915 -10.743 3.325 1.00 97.31 110 ILE A N 1
ATOM 895 C CA . ILE A 1 110 ? 1.860 -10.900 4.783 1.00 97.31 110 ILE A CA 1
ATOM 896 C C . ILE A 1 110 ? 1.083 -9.742 5.418 1.00 97.31 110 ILE A C 1
ATOM 898 O O . ILE A 1 110 ? 0.235 -9.971 6.278 1.00 97.31 110 ILE A O 1
ATOM 902 N N . SER A 1 111 ? 1.336 -8.503 4.996 1.00 97.88 111 SER A N 1
ATOM 903 C CA . SER A 1 111 ? 0.732 -7.306 5.586 1.00 97.88 111 SER A CA 1
ATOM 904 C C . SER A 1 111 ? -0.759 -7.213 5.311 1.00 97.88 111 SER A C 1
ATOM 906 O O . SER A 1 111 ? -1.547 -7.113 6.249 1.00 97.88 111 SER A O 1
ATOM 908 N N . LEU A 1 112 ? -1.159 -7.254 4.041 1.00 97.19 112 LEU A N 1
ATOM 909 C CA . LEU A 1 112 ? -2.548 -7.046 3.649 1.00 97.19 112 LEU A CA 1
ATOM 910 C C . LEU A 1 112 ? -3.355 -8.333 3.792 1.00 97.19 112 LEU A C 1
ATOM 912 O O . LEU A 1 112 ? -4.362 -8.345 4.495 1.00 97.19 112 LEU A O 1
ATOM 916 N N . PHE A 1 113 ? -2.916 -9.435 3.184 1.00 96.19 113 PHE A N 1
ATOM 917 C CA . PHE A 1 113 ? -3.670 -10.685 3.258 1.00 96.19 113 PHE A CA 1
ATOM 918 C C . PHE A 1 113 ? -3.532 -11.343 4.637 1.00 96.19 113 PHE A C 1
ATOM 920 O O . PHE A 1 113 ? -4.535 -11.635 5.285 1.00 96.19 113 PHE A O 1
ATOM 927 N N . GLY A 1 114 ? -2.306 -11.517 5.132 1.00 95.38 114 GLY A N 1
ATOM 928 C CA . GLY A 1 114 ? -2.060 -12.150 6.428 1.00 95.38 114 GLY A CA 1
ATOM 929 C C . GLY A 1 114 ? -2.647 -11.355 7.596 1.00 95.38 114 GLY A C 1
ATOM 930 O O . GLY A 1 114 ? -3.536 -11.829 8.299 1.00 95.38 114 GLY A O 1
ATOM 931 N N . PHE A 1 115 ? -2.173 -10.130 7.811 1.00 96.00 115 PHE A N 1
ATOM 932 C CA . PHE A 1 115 ? -2.581 -9.356 8.981 1.00 96.00 115 PHE A CA 1
ATOM 933 C C . PHE A 1 115 ? -3.935 -8.687 8.810 1.00 96.00 115 PHE A C 1
ATOM 935 O O . PHE A 1 115 ? -4.781 -8.842 9.687 1.00 96.00 115 PHE A O 1
ATOM 942 N N . VAL A 1 116 ? -4.179 -7.956 7.723 1.00 95.38 116 VAL A N 1
ATOM 943 C CA . VAL A 1 116 ? -5.449 -7.227 7.612 1.00 95.38 116 VAL A CA 1
ATOM 944 C C . VAL A 1 116 ? -6.610 -8.177 7.308 1.00 95.38 116 VAL A C 1
ATOM 946 O O . VAL A 1 116 ? -7.573 -8.205 8.069 1.00 95.38 116 VAL A O 1
ATOM 949 N N . PHE A 1 117 ? -6.535 -8.989 6.252 1.00 96.12 117 PHE A N 1
ATOM 950 C CA . PHE A 1 117 ? -7.654 -9.847 5.846 1.00 96.12 117 PHE A CA 1
ATOM 951 C C . PHE A 1 117 ? -7.895 -11.016 6.814 1.00 96.12 117 PHE A C 1
ATOM 953 O O . PHE A 1 117 ? -8.991 -11.107 7.377 1.00 96.12 117 PHE A O 1
ATOM 960 N N . LEU A 1 118 ? -6.905 -11.892 7.054 1.00 94.88 118 LEU A N 1
ATOM 961 C CA . LEU A 1 118 ? -7.098 -13.029 7.972 1.00 94.88 118 LEU A CA 1
ATOM 962 C C . LEU A 1 118 ? -7.271 -12.543 9.416 1.00 94.88 118 LEU A C 1
ATOM 964 O O . LEU A 1 118 ? -8.121 -13.065 10.139 1.00 94.88 118 LEU A O 1
ATOM 968 N N . GLY A 1 119 ? -6.536 -11.503 9.823 1.00 93.56 119 GLY A N 1
ATOM 969 C CA . GLY A 1 119 ? -6.727 -10.881 11.131 1.00 93.56 119 GLY A CA 1
ATOM 970 C C . GLY A 1 119 ? -8.142 -10.340 11.307 1.00 93.56 119 GLY A C 1
ATOM 971 O O . GLY A 1 119 ? -8.750 -10.586 12.346 1.00 93.56 119 GLY A O 1
ATOM 972 N N . ASN A 1 120 ? -8.732 -9.693 10.298 1.00 93.44 120 ASN A N 1
ATOM 973 C CA . ASN A 1 120 ? -10.126 -9.264 10.387 1.00 93.44 120 ASN A CA 1
ATOM 974 C C . ASN A 1 120 ? -11.110 -10.438 10.432 1.00 93.44 120 ASN A C 1
ATOM 976 O O . ASN A 1 120 ? -12.045 -10.427 11.230 1.00 93.44 120 ASN A O 1
ATOM 980 N N . LEU A 1 121 ? -10.891 -11.456 9.598 1.00 92.69 121 LEU A N 1
ATOM 981 C CA . LEU A 1 121 ? -11.779 -12.611 9.491 1.00 92.69 121 LEU A CA 1
ATOM 982 C C . LEU A 1 121 ? -11.846 -13.421 10.795 1.00 92.69 121 LEU A C 1
ATOM 984 O O . LEU A 1 121 ? -12.932 -13.811 11.227 1.00 92.69 121 LEU A O 1
ATOM 988 N N . PHE A 1 122 ? -10.696 -13.663 11.427 1.00 93.12 122 PHE A N 1
ATOM 989 C CA . PHE A 1 122 ? -10.605 -14.575 12.567 1.00 93.12 122 PHE A CA 1
ATOM 990 C C . PHE A 1 122 ? -10.521 -13.872 13.920 1.00 93.12 122 PHE A C 1
ATOM 992 O O . PHE A 1 122 ? -11.038 -14.409 14.900 1.00 93.12 122 PHE A O 1
ATOM 999 N N . TYR A 1 123 ? -9.914 -12.684 13.983 1.00 89.69 123 TYR A N 1
ATOM 1000 C CA . TYR A 1 123 ? -9.558 -12.042 15.248 1.00 89.69 123 TYR A CA 1
ATOM 1001 C C . TYR A 1 123 ? -10.309 -10.731 15.495 1.00 89.69 123 TYR A C 1
ATOM 1003 O O . TYR A 1 123 ? -11.062 -10.640 16.459 1.00 89.69 123 TYR A O 1
ATOM 1011 N N . LEU A 1 124 ? -10.146 -9.726 14.630 1.00 87.38 124 LEU A N 1
ATOM 1012 C CA . LEU A 1 124 ? -10.669 -8.380 14.882 1.00 87.38 124 LEU A CA 1
ATOM 1013 C C . LEU A 1 124 ? -12.196 -8.341 14.780 1.00 87.38 124 LEU A C 1
ATOM 1015 O O . LEU A 1 124 ? -12.842 -7.755 15.644 1.00 87.38 124 LEU A O 1
ATOM 1019 N N . LYS A 1 125 ? -12.766 -8.940 13.721 1.00 83.19 125 LYS A N 1
ATOM 1020 C CA . LYS A 1 125 ? -14.209 -8.987 13.395 1.00 83.19 125 LYS A CA 1
ATOM 1021 C C . LYS A 1 125 ? -14.936 -7.633 13.396 1.00 83.19 125 LYS A C 1
ATOM 1023 O O . LYS A 1 125 ? -16.160 -7.592 13.284 1.00 83.19 125 LYS A O 1
ATOM 1028 N N . SER A 1 126 ? -14.195 -6.537 13.511 1.00 83.06 126 SER A N 1
ATOM 1029 C CA . SER A 1 126 ? -14.703 -5.181 13.671 1.00 83.06 126 SER A CA 1
ATOM 1030 C C . SER A 1 126 ? -14.512 -4.344 12.413 1.00 83.06 126 SER A C 1
ATOM 1032 O O . SER A 1 126 ? -15.346 -3.481 12.152 1.00 83.06 126 SER A O 1
ATOM 1034 N N . LEU A 1 127 ? -13.483 -4.630 11.602 1.00 91.31 127 LEU A N 1
ATOM 1035 C CA . LEU A 1 127 ? -13.232 -3.868 10.382 1.00 91.31 127 LEU A CA 1
ATOM 1036 C C . LEU A 1 127 ? -14.305 -4.158 9.334 1.00 91.31 127 LEU A C 1
ATOM 1038 O O . LEU A 1 127 ? -14.729 -5.301 9.125 1.00 91.31 127 LEU A O 1
ATOM 1042 N N . SER A 1 128 ? -14.696 -3.113 8.607 1.00 94.81 128 SER A N 1
ATOM 1043 C CA . SER A 1 128 ? -15.603 -3.219 7.464 1.00 94.81 128 SER A CA 1
ATOM 1044 C C . SER A 1 128 ? -15.207 -4.335 6.484 1.00 94.81 128 SER A C 1
ATOM 1046 O O . SER A 1 128 ? -14.062 -4.425 6.038 1.00 94.81 128 SER A O 1
ATOM 1048 N N . ARG A 1 129 ? -16.189 -5.152 6.074 1.00 95.31 129 ARG A N 1
ATOM 1049 C CA .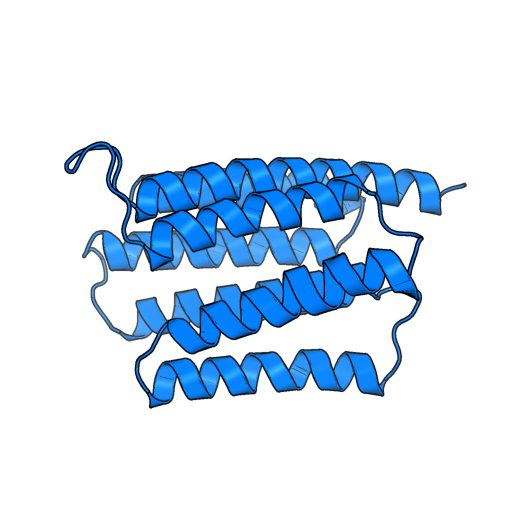 ARG A 1 129 ? -15.995 -6.239 5.092 1.00 95.31 129 ARG A CA 1
ATOM 1050 C C . ARG A 1 129 ? -15.516 -5.725 3.734 1.00 95.31 129 ARG A C 1
ATOM 1052 O O . ARG A 1 129 ? -14.866 -6.467 3.006 1.00 95.31 129 ARG A O 1
ATOM 1059 N N . TRP A 1 130 ? -15.783 -4.460 3.405 1.00 97.62 130 TRP A N 1
ATOM 1060 C CA . TRP A 1 130 ? -15.259 -3.847 2.187 1.00 97.62 130 TRP A CA 1
ATOM 1061 C C . TRP A 1 130 ? -13.733 -3.765 2.193 1.00 97.62 130 TRP A C 1
ATOM 1063 O O . TRP A 1 130 ? -13.136 -4.001 1.153 1.00 97.62 130 TRP A O 1
ATOM 1073 N N . ILE A 1 131 ? -13.083 -3.541 3.342 1.00 97.12 131 ILE A N 1
ATOM 1074 C CA . ILE A 1 131 ? -11.611 -3.570 3.417 1.00 97.12 131 ILE A CA 1
ATOM 1075 C C . ILE A 1 131 ? -11.099 -4.954 2.994 1.00 97.12 131 ILE A C 1
ATOM 1077 O O . ILE A 1 131 ? -10.199 -5.054 2.162 1.00 97.12 131 ILE A O 1
ATOM 1081 N N . ASN A 1 132 ? -11.741 -6.022 3.478 1.00 96.50 132 ASN A N 1
ATOM 1082 C CA . ASN A 1 132 ? -11.410 -7.390 3.084 1.00 96.50 132 ASN A CA 1
ATOM 1083 C C . ASN A 1 132 ? -11.619 -7.625 1.583 1.00 96.50 132 ASN A C 1
ATOM 1085 O O . ASN A 1 132 ? -10.761 -8.223 0.940 1.00 96.50 132 ASN A O 1
ATOM 1089 N N . TYR A 1 133 ? -12.729 -7.151 1.013 1.00 97.62 133 TYR A N 1
ATOM 1090 C CA . TYR A 1 133 ? -12.979 -7.278 -0.425 1.00 97.62 133 TYR A CA 1
ATOM 1091 C C . TYR A 1 133 ? -11.944 -6.530 -1.263 1.00 97.62 133 TYR A C 1
ATOM 1093 O O . TYR A 1 133 ? -11.481 -7.071 -2.260 1.00 97.62 133 TYR A O 1
ATOM 1101 N N . GLY A 1 134 ? -11.527 -5.335 -0.841 1.00 97.81 134 GLY A N 1
ATOM 1102 C CA . GLY A 1 134 ? -10.464 -4.596 -1.517 1.00 97.81 134 GLY A CA 1
ATOM 1103 C C . GLY A 1 134 ? -9.146 -5.372 -1.519 1.00 97.81 134 GLY A C 1
ATOM 1104 O O . GLY A 1 134 ? -8.539 -5.552 -2.569 1.00 97.81 134 GLY A O 1
ATOM 1105 N N . ILE A 1 135 ? -8.761 -5.949 -0.378 1.00 97.38 135 ILE A N 1
ATOM 1106 C CA . ILE A 1 135 ? -7.564 -6.802 -0.279 1.00 97.38 135 ILE A CA 1
ATOM 1107 C C . ILE A 1 135 ? -7.680 -8.053 -1.161 1.00 97.38 135 ILE A C 1
ATOM 1109 O O . ILE A 1 135 ? -6.715 -8.434 -1.815 1.00 97.38 135 ILE A O 1
ATOM 1113 N N . LEU A 1 136 ? -8.851 -8.690 -1.237 1.00 96.81 136 LEU A N 1
ATOM 1114 C CA . LEU A 1 136 ? -9.045 -9.820 -2.153 1.00 96.81 136 LEU A CA 1
ATOM 1115 C C . LEU A 1 136 ? -8.904 -9.394 -3.619 1.00 96.81 136 LEU A C 1
ATOM 1117 O O . LEU A 1 136 ? -8.279 -10.102 -4.403 1.00 96.81 136 LEU A O 1
ATOM 1121 N N . VAL A 1 137 ? -9.417 -8.217 -3.987 1.00 97.56 137 VAL A N 1
ATOM 1122 C CA . VAL A 1 137 ? -9.226 -7.653 -5.330 1.00 97.56 137 VAL A CA 1
ATOM 1123 C C . VAL A 1 137 ? -7.750 -7.341 -5.592 1.00 97.56 137 VAL A C 1
ATOM 1125 O O . VAL A 1 137 ? -7.274 -7.593 -6.695 1.00 97.56 137 VAL A O 1
ATOM 1128 N N . SER A 1 138 ? -6.979 -6.876 -4.600 1.00 96.06 138 SER A N 1
ATOM 1129 C CA . SER A 1 138 ? -5.546 -6.606 -4.803 1.00 96.06 138 SER A CA 1
ATOM 1130 C C . SER A 1 138 ? -4.730 -7.863 -5.113 1.00 96.06 138 SER A C 1
ATOM 1132 O O . SER A 1 138 ? -3.694 -7.759 -5.762 1.00 96.06 138 SER A O 1
ATOM 1134 N N . ILE A 1 139 ? -5.186 -9.054 -4.706 1.00 93.19 139 ILE A N 1
ATOM 1135 C CA . ILE A 1 139 ? -4.535 -10.323 -5.081 1.00 93.19 139 ILE A CA 1
ATOM 1136 C C . ILE A 1 139 ? -4.559 -10.518 -6.601 1.00 93.19 139 ILE A C 1
ATOM 1138 O O . ILE A 1 139 ? -3.592 -11.029 -7.164 1.00 93.19 139 ILE A O 1
ATOM 1142 N N . LEU A 1 140 ? -5.614 -10.057 -7.283 1.00 93.81 140 LEU A N 1
ATOM 1143 C CA . LEU A 1 140 ? -5.676 -10.109 -8.744 1.00 93.81 140 LEU A CA 1
ATOM 1144 C C . LEU A 1 140 ? -4.547 -9.277 -9.368 1.00 93.81 140 LEU A C 1
ATOM 1146 O O . LEU A 1 140 ? -3.921 -9.732 -10.315 1.00 93.81 140 LEU A O 1
ATOM 1150 N N . SER A 1 141 ? -4.207 -8.116 -8.800 1.00 92.56 141 SER A N 1
ATOM 1151 C CA . SER A 1 141 ? -3.083 -7.299 -9.285 1.00 92.56 141 SER A CA 1
ATOM 1152 C C . SER A 1 141 ? -1.764 -8.078 -9.226 1.00 92.56 141 SER A C 1
ATOM 1154 O O . SER A 1 141 ? -1.049 -8.179 -10.223 1.00 92.56 141 SER A O 1
ATOM 1156 N N . VAL A 1 142 ? -1.496 -8.734 -8.090 1.00 88.12 142 VAL A N 1
ATOM 1157 C CA . VAL A 1 142 ? -0.309 -9.589 -7.916 1.00 88.12 142 VAL A CA 1
ATOM 1158 C C . VAL A 1 142 ? -0.300 -10.732 -8.931 1.00 88.12 142 VAL A C 1
ATOM 1160 O O . VAL A 1 142 ? 0.741 -11.011 -9.519 1.00 88.12 142 VAL A O 1
ATOM 1163 N N . PHE A 1 143 ? -1.448 -11.367 -9.178 1.00 89.75 143 PHE A N 1
ATOM 1164 C CA . PHE A 1 143 ? -1.563 -12.441 -10.163 1.00 89.75 143 PHE A CA 1
ATOM 1165 C C . PHE A 1 143 ? -1.157 -11.983 -11.572 1.00 89.75 143 PHE A C 1
ATOM 1167 O O . PHE A 1 143 ? -0.355 -12.666 -12.212 1.00 89.75 143 PHE A O 1
ATOM 1174 N N . PHE A 1 144 ? -1.647 -10.829 -12.036 1.00 91.38 144 PHE A N 1
ATOM 1175 C CA . PHE A 1 144 ? -1.291 -10.287 -13.354 1.00 91.38 144 PHE A CA 1
ATOM 1176 C C . PHE A 1 144 ? 0.195 -9.922 -13.450 1.00 91.38 144 PHE A C 1
ATOM 1178 O O . PHE A 1 144 ? 0.838 -10.261 -14.444 1.00 91.38 144 PHE A O 1
ATOM 1185 N N . ILE A 1 145 ? 0.755 -9.301 -12.405 1.00 87.31 145 ILE A N 1
ATOM 1186 C CA . ILE A 1 145 ? 2.162 -8.877 -12.375 1.00 87.31 145 ILE A CA 1
ATOM 1187 C C . ILE A 1 145 ? 3.109 -10.085 -12.353 1.00 87.31 145 ILE A C 1
ATOM 1189 O O . ILE A 1 145 ? 4.040 -10.153 -13.152 1.00 87.31 145 ILE A O 1
ATOM 1193 N N . VAL A 1 146 ? 2.868 -11.062 -11.472 1.00 86.44 146 VAL A N 1
ATOM 1194 C CA . VAL A 1 146 ? 3.742 -12.241 -11.315 1.00 86.44 146 VAL A CA 1
ATOM 1195 C C . VAL A 1 146 ? 3.723 -13.122 -12.563 1.00 86.44 146 VAL A C 1
ATOM 1197 O O . VAL A 1 146 ? 4.777 -13.575 -13.005 1.00 86.44 146 VAL A O 1
ATOM 1200 N N . ASN A 1 147 ? 2.547 -13.332 -13.161 1.00 89.12 147 ASN A N 1
ATOM 1201 C CA . ASN A 1 147 ? 2.414 -14.134 -14.381 1.00 89.12 147 ASN A CA 1
ATOM 1202 C C . ASN A 1 147 ? 2.728 -13.343 -15.661 1.00 89.12 147 ASN A C 1
ATOM 1204 O O . ASN A 1 147 ? 2.652 -13.912 -16.747 1.00 89.12 147 ASN A O 1
ATOM 1208 N N . LYS A 1 148 ? 3.073 -12.050 -15.548 1.00 91.00 148 LYS A N 1
ATOM 1209 C CA . LYS A 1 148 ? 3.371 -11.150 -16.674 1.00 91.00 148 LYS A CA 1
ATOM 1210 C C . LYS A 1 148 ? 2.304 -11.204 -17.776 1.00 91.00 148 LYS A C 1
ATOM 1212 O O . LYS A 1 148 ? 2.625 -11.262 -18.960 1.00 91.00 148 LYS A O 1
ATOM 1217 N N . ILE A 1 149 ? 1.030 -11.207 -17.383 1.00 91.12 149 ILE A N 1
ATOM 1218 C CA . ILE A 1 149 ? -0.094 -11.297 -18.324 1.00 91.12 149 ILE A CA 1
ATOM 1219 C C . ILE A 1 149 ? -0.242 -9.958 -19.048 1.00 91.12 149 ILE A C 1
ATOM 1221 O O . ILE A 1 149 ? -0.522 -8.940 -18.418 1.00 91.12 149 ILE A O 1
ATOM 1225 N N . ILE A 1 150 ? -0.076 -9.970 -20.369 1.00 92.62 150 ILE A N 1
ATOM 1226 C CA . ILE A 1 150 ? -0.197 -8.795 -21.240 1.00 92.62 150 ILE A CA 1
ATOM 1227 C C . ILE A 1 150 ? -1.475 -8.943 -22.069 1.00 92.62 150 ILE A C 1
ATOM 1229 O O . ILE A 1 150 ? -1.703 -10.003 -22.652 1.00 92.62 150 ILE A O 1
ATOM 1233 N N . ILE A 1 151 ? -2.301 -7.893 -22.114 1.00 91.38 151 ILE A N 1
ATOM 1234 C CA . ILE A 1 151 ? -3.474 -7.827 -23.006 1.00 91.38 151 ILE A CA 1
ATOM 1235 C C . ILE A 1 151 ? -3.092 -7.111 -24.299 1.00 91.38 151 ILE A C 1
ATOM 1237 O O . ILE A 1 151 ? -3.379 -7.608 -25.383 1.00 91.38 151 ILE A O 1
ATOM 1241 N N . ASP A 1 152 ? -2.419 -5.968 -24.167 1.00 90.75 152 ASP A N 1
ATOM 1242 C CA . ASP A 1 152 ? -1.906 -5.179 -25.280 1.00 90.75 152 ASP A CA 1
ATOM 1243 C C . ASP A 1 152 ? -0.493 -4.688 -24.920 1.00 90.75 152 ASP A C 1
ATOM 1245 O O . ASP A 1 152 ? -0.318 -4.071 -23.867 1.00 90.75 152 ASP A O 1
ATOM 1249 N N . PRO A 1 153 ? 0.535 -4.987 -25.727 1.00 86.31 153 PRO A N 1
ATOM 1250 C CA . PRO A 1 153 ? 1.917 -4.667 -25.384 1.00 86.31 153 PRO A CA 1
ATOM 1251 C C . PRO A 1 153 ? 2.229 -3.164 -25.395 1.00 86.31 153 PRO A C 1
ATOM 1253 O O . PRO A 1 153 ? 3.188 -2.763 -24.738 1.00 86.31 153 PRO A O 1
ATOM 1256 N N . GLU A 1 154 ? 1.452 -2.345 -26.106 1.00 85.75 154 GLU A N 1
ATOM 1257 C CA . GLU A 1 154 ? 1.663 -0.896 -26.196 1.00 85.75 154 GLU A CA 1
ATOM 1258 C C . GLU A 1 154 ? 0.849 -0.132 -25.145 1.00 85.75 154 GLU A C 1
ATOM 1260 O O . GLU A 1 154 ? 1.322 0.871 -24.608 1.00 85.75 154 GLU A O 1
ATOM 1265 N N . TYR A 1 155 ? -0.357 -0.612 -24.825 1.00 84.88 155 TYR A N 1
ATOM 1266 C CA . TYR A 1 155 ? -1.315 0.138 -24.004 1.00 84.88 155 TYR A CA 1
ATOM 1267 C C . TYR A 1 155 ? -1.724 -0.541 -22.689 1.00 84.88 155 TYR A C 1
ATOM 1269 O O . TYR A 1 155 ? -2.139 0.148 -21.757 1.00 84.88 155 TYR A O 1
ATOM 1277 N N . LEU A 1 156 ? -1.664 -1.874 -22.599 1.00 91.06 156 LEU A N 1
ATOM 1278 C CA . LEU A 1 156 ? -2.155 -2.659 -21.456 1.00 91.06 156 LEU A CA 1
ATOM 1279 C C . LEU A 1 156 ? -1.164 -3.763 -21.081 1.00 91.06 156 LEU A C 1
ATOM 1281 O O . LEU A 1 156 ? -1.440 -4.967 -21.204 1.00 91.06 156 LEU A O 1
ATOM 1285 N N . THR A 1 157 ? -0.004 -3.333 -20.591 1.0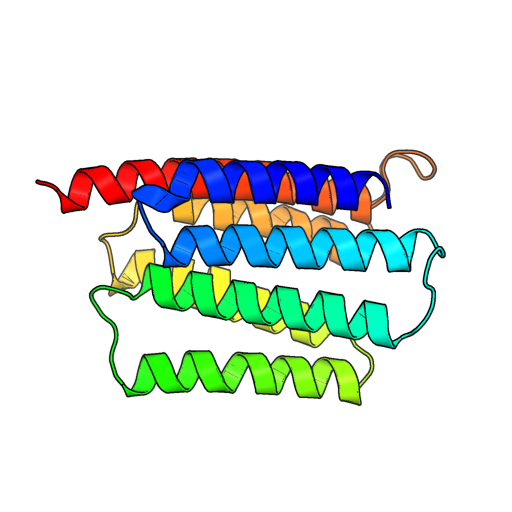0 93.25 157 THR A N 1
ATOM 1286 C CA . THR A 1 157 ? 1.001 -4.240 -20.041 1.00 93.25 157 THR A CA 1
ATOM 1287 C C . THR A 1 157 ? 0.528 -4.832 -18.709 1.00 93.25 157 THR A C 1
ATOM 1289 O O . THR A 1 157 ? -0.416 -4.350 -18.076 1.00 93.25 157 THR A O 1
ATOM 1292 N N . TYR A 1 158 ? 1.223 -5.864 -18.229 1.00 91.44 158 TYR A N 1
ATOM 1293 C CA . TYR A 1 158 ? 0.948 -6.459 -16.917 1.00 91.44 158 TYR A CA 1
ATOM 1294 C C . TYR A 1 158 ? 1.040 -5.438 -15.767 1.00 91.44 158 TYR A C 1
ATOM 1296 O O . TYR A 1 158 ? 0.296 -5.547 -14.791 1.00 91.44 158 TYR A O 1
ATOM 1304 N N . ASN A 1 159 ? 1.912 -4.429 -15.891 1.00 91.00 159 ASN A N 1
ATOM 1305 C CA . ASN A 1 159 ? 2.031 -3.344 -14.917 1.00 91.00 159 ASN A CA 1
ATOM 1306 C C . ASN A 1 159 ? 0.807 -2.426 -14.956 1.00 91.00 159 ASN A C 1
ATOM 1308 O O . ASN A 1 159 ? 0.255 -2.105 -13.906 1.00 91.00 159 ASN A O 1
ATOM 1312 N N . ASP A 1 160 ? 0.339 -2.050 -16.149 1.00 94.12 160 ASP A N 1
ATOM 1313 C CA . ASP A 1 160 ? -0.826 -1.170 -16.301 1.00 94.12 160 ASP A CA 1
ATOM 1314 C C . ASP A 1 160 ? -2.089 -1.823 -15.739 1.00 94.12 160 ASP A C 1
ATOM 1316 O O . ASP A 1 160 ? -2.806 -1.225 -14.934 1.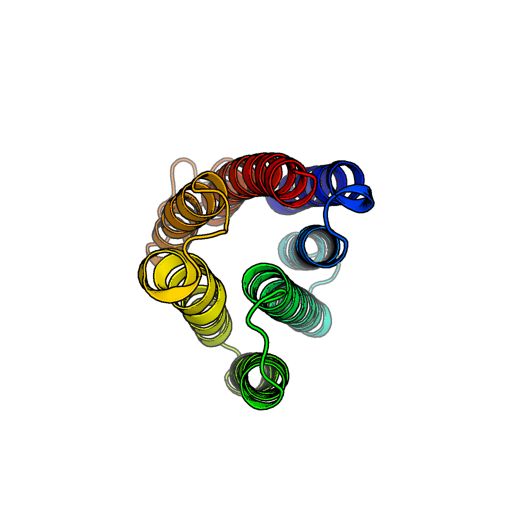00 94.12 160 ASP A O 1
ATOM 1320 N N . ILE A 1 161 ? -2.315 -3.092 -16.088 1.00 94.88 161 ILE A N 1
ATOM 1321 C CA . ILE A 1 161 ? -3.434 -3.881 -15.563 1.00 94.88 161 ILE A CA 1
ATOM 1322 C C . ILE A 1 161 ? -3.320 -4.013 -14.041 1.00 94.88 161 ILE A C 1
ATOM 1324 O O . ILE A 1 161 ? -4.301 -3.801 -13.322 1.00 94.88 161 ILE A O 1
ATOM 1328 N N . GLY A 1 162 ? -2.116 -4.302 -13.537 1.00 94.81 162 GLY A N 1
ATOM 1329 C CA . GLY A 1 162 ? -1.830 -4.353 -12.108 1.00 94.81 162 GLY A CA 1
ATOM 1330 C C . GLY A 1 162 ? -2.198 -3.051 -11.391 1.00 94.81 162 GLY A C 1
ATOM 1331 O O . GLY A 1 162 ? -2.863 -3.092 -10.352 1.00 94.81 162 GLY A O 1
ATOM 1332 N N . HIS A 1 163 ? -1.840 -1.896 -11.954 1.00 96.62 163 HIS A N 1
ATOM 1333 C CA . HIS A 1 163 ? -2.179 -0.584 -11.403 1.00 96.62 163 HIS A CA 1
ATOM 1334 C C . HIS A 1 163 ? -3.683 -0.305 -11.430 1.00 96.62 163 HIS A C 1
ATOM 1336 O O . HIS A 1 163 ? -4.229 0.132 -10.417 1.00 96.62 163 HIS A O 1
ATOM 1342 N N . TYR A 1 164 ? -4.386 -0.611 -12.522 1.00 97.25 164 TYR A N 1
ATOM 1343 C CA . TYR A 1 164 ? -5.837 -0.406 -12.595 1.00 97.25 164 TYR A CA 1
ATOM 1344 C C . TYR A 1 164 ? -6.607 -1.285 -11.606 1.00 97.25 164 TYR A C 1
ATOM 1346 O O . TYR A 1 164 ? -7.511 -0.800 -10.921 1.00 97.25 164 TYR A O 1
ATOM 1354 N N . ILE A 1 165 ? -6.211 -2.550 -11.447 1.00 97.50 165 ILE A N 1
ATOM 1355 C CA . ILE A 1 165 ? -6.779 -3.427 -10.416 1.00 97.50 165 ILE A CA 1
ATOM 1356 C C . ILE A 1 165 ? -6.489 -2.868 -9.016 1.00 97.50 165 ILE A C 1
ATOM 1358 O O . ILE A 1 165 ? -7.375 -2.861 -8.157 1.00 97.50 165 ILE A O 1
ATOM 1362 N N . SER A 1 166 ? -5.279 -2.352 -8.784 1.00 97.69 166 SER A N 1
ATOM 1363 C CA . SER A 1 166 ? -4.921 -1.702 -7.520 1.00 97.69 166 SER A CA 1
ATOM 1364 C C . SER A 1 166 ? -5.790 -0.477 -7.235 1.00 97.69 166 SER A C 1
ATOM 1366 O O . SER A 1 166 ? -6.239 -0.322 -6.105 1.00 97.69 166 SER A O 1
ATOM 1368 N N . ILE A 1 167 ? -6.126 0.348 -8.233 1.00 98.56 167 ILE A N 1
ATOM 1369 C CA . ILE A 1 167 ? -7.057 1.479 -8.056 1.00 98.56 167 ILE A CA 1
ATOM 1370 C C . ILE A 1 167 ? -8.430 0.988 -7.592 1.00 98.56 167 ILE A C 1
ATOM 1372 O O . ILE A 1 167 ? -8.980 1.527 -6.630 1.00 98.56 167 ILE A O 1
ATOM 1376 N N . ILE A 1 168 ? -8.973 -0.052 -8.233 1.00 98.50 168 ILE A N 1
ATOM 1377 C CA . ILE A 1 168 ? -10.270 -0.635 -7.854 1.00 98.50 168 ILE A CA 1
ATOM 1378 C C . ILE A 1 168 ? -10.211 -1.167 -6.417 1.00 98.50 168 ILE A C 1
ATOM 1380 O O . ILE A 1 168 ? -11.110 -0.894 -5.620 1.00 98.50 168 ILE A O 1
ATOM 1384 N N . SER A 1 169 ? -9.134 -1.870 -6.059 1.00 98.44 169 SER A N 1
ATOM 1385 C CA . SER A 1 169 ? -8.887 -2.318 -4.687 1.00 98.44 169 SER A CA 1
ATOM 1386 C C . SER A 1 169 ? -8.884 -1.145 -3.699 1.00 98.44 169 SER A C 1
ATOM 1388 O O . SER A 1 169 ? -9.661 -1.150 -2.743 1.00 98.44 169 SER A O 1
ATOM 1390 N N . LEU A 1 170 ? -8.078 -0.107 -3.945 1.00 98.56 170 LEU A N 1
ATOM 1391 C CA . LEU A 1 170 ? -7.958 1.054 -3.059 1.00 98.56 170 LEU A CA 1
ATOM 1392 C C . LEU A 1 170 ? -9.282 1.810 -2.919 1.00 98.56 170 LEU A C 1
ATOM 1394 O O . LEU A 1 170 ? -9.616 2.247 -1.819 1.00 98.56 170 LEU A O 1
ATOM 1398 N N . MET A 1 171 ? -10.070 1.907 -3.991 1.00 98.62 171 MET A N 1
ATOM 1399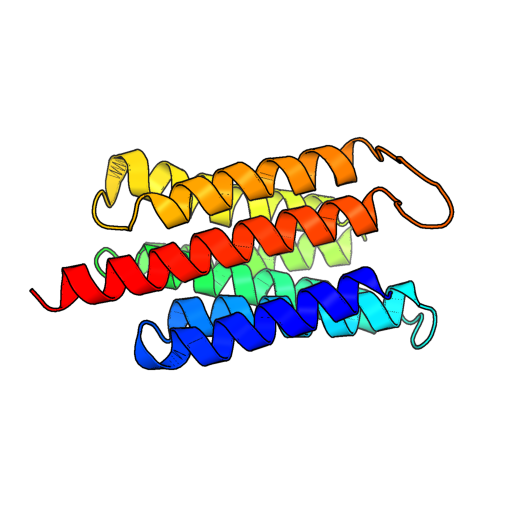 C CA . MET A 1 171 ? -11.415 2.482 -3.958 1.00 98.62 171 MET A CA 1
ATOM 1400 C C . MET A 1 171 ? -12.336 1.694 -3.017 1.00 98.62 171 MET A C 1
ATOM 1402 O O . MET A 1 171 ? -13.057 2.276 -2.202 1.00 98.62 171 MET A O 1
ATOM 1406 N N . ILE A 1 172 ? -12.299 0.362 -3.099 1.00 98.56 172 ILE A N 1
ATOM 1407 C CA . ILE A 1 172 ? -13.088 -0.522 -2.238 1.00 98.56 172 ILE A CA 1
ATOM 1408 C C . ILE A 1 172 ? -12.617 -0.423 -0.775 1.00 98.56 172 ILE A C 1
ATOM 1410 O O . ILE A 1 172 ? -13.455 -0.318 0.126 1.00 98.56 172 ILE A O 1
ATOM 1414 N N . ILE A 1 173 ? -11.301 -0.388 -0.527 1.00 98.44 173 ILE A N 1
ATOM 1415 C CA . ILE A 1 173 ? -10.739 -0.171 0.818 1.00 98.44 173 ILE A CA 1
ATOM 1416 C C . ILE A 1 173 ? -11.196 1.186 1.361 1.00 98.44 173 ILE A C 1
ATOM 1418 O O . ILE A 1 173 ? -11.707 1.243 2.474 1.00 98.44 173 ILE A O 1
ATOM 1422 N N . SER A 1 174 ? -11.095 2.257 0.571 1.00 98.44 174 SER A N 1
ATOM 1423 C CA . SER A 1 174 ? -11.525 3.619 0.925 1.00 98.44 174 SER A CA 1
ATOM 1424 C C . SER A 1 174 ? -12.998 3.663 1.350 1.00 98.44 174 SER A C 1
ATOM 1426 O O . SER A 1 174 ? -13.333 4.172 2.422 1.00 98.44 174 SER A O 1
ATOM 1428 N N . LYS A 1 175 ? -13.888 3.014 0.586 1.00 98.06 175 LYS A N 1
ATOM 1429 C CA . LYS A 1 175 ? -15.294 2.834 0.983 1.00 98.06 175 LYS A CA 1
ATOM 1430 C C . LYS A 1 175 ? -15.417 2.114 2.331 1.00 98.06 175 LYS A C 1
ATOM 1432 O O . LYS A 1 175 ? -16.225 2.506 3.174 1.00 98.06 175 LYS A O 1
ATOM 1437 N N . GLY A 1 176 ? -14.616 1.072 2.538 1.00 97.56 176 GLY A N 1
ATOM 1438 C CA . GLY A 1 176 ? -14.573 0.327 3.790 1.00 97.56 176 GLY A CA 1
ATOM 1439 C C . GLY A 1 176 ? -14.133 1.164 4.986 1.00 97.56 176 GLY A C 1
ATOM 1440 O O . GLY A 1 176 ? -14.768 1.072 6.033 1.00 97.56 176 GLY A O 1
ATOM 1441 N N . VAL A 1 177 ? -13.126 2.023 4.822 1.00 97.06 177 VAL A N 1
ATOM 1442 C CA . VAL A 1 177 ? -12.655 2.961 5.856 1.00 97.06 177 VAL A CA 1
ATOM 1443 C C . VAL A 1 177 ? -13.764 3.929 6.263 1.00 97.06 177 VAL A C 1
ATOM 1445 O O . VAL A 1 177 ? -14.010 4.132 7.454 1.00 97.06 177 VAL A O 1
ATOM 1448 N N . HIS A 1 178 ? -14.496 4.475 5.291 1.00 94.94 178 HIS A N 1
ATOM 1449 C CA . HIS A 1 178 ? -15.630 5.349 5.573 1.00 94.94 178 HIS A CA 1
ATOM 1450 C C . HIS A 1 178 ? -16.736 4.631 6.366 1.00 94.94 178 HIS A C 1
ATOM 1452 O O . HIS A 1 178 ? -17.250 5.183 7.341 1.00 94.94 178 HIS A O 1
ATOM 1458 N N . GLU A 1 179 ? -17.087 3.395 5.995 1.00 94.56 179 GLU A N 1
ATOM 1459 C CA . GLU A 1 179 ? -18.072 2.592 6.735 1.00 94.56 179 GLU A CA 1
ATOM 1460 C C . GLU A 1 179 ? -17.594 2.251 8.154 1.00 94.56 179 GLU A C 1
ATOM 1462 O O . GLU A 1 179 ? -18.366 2.367 9.107 1.00 94.56 179 GLU A O 1
ATOM 1467 N N . ASP A 1 180 ? -16.323 1.875 8.306 1.00 92.81 180 ASP A N 1
ATOM 1468 C CA . ASP A 1 180 ? -15.724 1.549 9.602 1.00 92.81 180 ASP A CA 1
ATOM 1469 C C . ASP A 1 180 ? -15.788 2.740 10.568 1.00 92.81 180 ASP A C 1
ATOM 1471 O O . ASP A 1 180 ? -16.200 2.604 11.719 1.00 92.81 180 ASP A O 1
ATOM 1475 N N . SER A 1 181 ? -15.486 3.943 10.069 1.00 91.06 181 SER A N 1
ATOM 1476 C CA . SER A 1 181 ? -15.536 5.176 10.863 1.00 91.06 181 SER A CA 1
ATOM 1477 C C . SER A 1 181 ? -16.936 5.500 11.396 1.00 91.06 181 SER A C 1
ATOM 1479 O O . SER A 1 181 ? -17.062 6.071 12.478 1.00 91.06 181 SER A O 1
ATOM 1481 N N . LYS A 1 182 ? -17.996 5.115 10.671 1.00 88.31 182 LYS A N 1
ATOM 1482 C CA . LYS A 1 182 ? -19.382 5.292 11.129 1.00 88.31 182 LYS A CA 1
ATOM 1483 C C . LYS A 1 182 ? -19.722 4.321 12.251 1.00 88.31 182 LYS A C 1
ATOM 1485 O O . LYS A 1 182 ? -20.344 4.735 13.220 1.00 88.31 182 LYS A O 1
ATOM 1490 N N . LYS A 1 183 ? -19.277 3.063 12.148 1.00 85.88 183 LYS A N 1
ATOM 1491 C CA . LYS A 1 183 ? -19.520 2.034 13.173 1.00 85.88 183 LYS A CA 1
ATOM 1492 C C . LYS A 1 183 ? -18.886 2.382 14.514 1.00 85.88 183 LYS A C 1
ATOM 1494 O O . LYS A 1 183 ? -19.472 2.079 15.537 1.00 85.88 183 LYS A O 1
ATOM 1499 N N . ARG A 1 184 ? -17.720 3.036 14.512 1.00 79.00 184 ARG A N 1
ATOM 1500 C CA . ARG A 1 184 ? -17.009 3.430 15.743 1.00 79.00 184 ARG A CA 1
ATOM 1501 C C . ARG A 1 184 ? -17.588 4.662 16.449 1.00 79.00 184 ARG A C 1
ATOM 1503 O O . ARG A 1 184 ? -17.156 4.968 17.553 1.00 79.00 184 ARG A O 1
ATOM 1510 N N . LYS A 1 185 ? -18.488 5.410 15.801 1.00 72.00 185 LYS A N 1
ATOM 1511 C CA . LYS A 1 185 ? -19.151 6.591 16.387 1.00 72.00 185 LYS A CA 1
ATOM 1512 C C . LYS A 1 185 ? -20.476 6.259 17.084 1.00 72.00 185 LYS A C 1
ATOM 1514 O O . LYS A 1 185 ? -21.050 7.157 17.694 1.00 72.00 185 LYS A O 1
ATOM 1519 N N . VAL A 1 186 ? -20.960 5.027 16.937 1.00 54.28 186 VAL A N 1
ATOM 1520 C CA . VAL A 1 186 ? -22.156 4.485 17.601 1.00 54.28 186 VAL A CA 1
ATOM 1521 C C . VAL A 1 186 ? -21.707 3.708 18.827 1.00 54.28 186 VAL A C 1
ATOM 1523 O O . VAL A 1 186 ? -22.366 3.864 19.873 1.00 54.28 186 VAL A O 1
#

pLDDT: mean 94.73, std 5.28, range [54.28, 98.81]